Protein AF-A0A934DTR8-F1 (afdb_monomer)

Structure (mmCIF, N/CA/C/O backbone):
data_AF-A0A934DTR8-F1
#
_entry.id   AF-A0A934DTR8-F1
#
loop_
_atom_site.group_PDB
_atom_site.id
_atom_site.type_symbol
_atom_site.label_atom_id
_atom_site.label_alt_id
_atom_site.label_comp_id
_atom_site.label_asym_id
_atom_site.label_entity_id
_atom_site.label_seq_id
_atom_site.pdbx_PDB_ins_code
_atom_site.Cartn_x
_atom_site.Cartn_y
_atom_site.Cartn_z
_atom_site.occupancy
_atom_site.B_iso_or_equiv
_atom_site.auth_seq_id
_atom_site.auth_comp_id
_atom_site.auth_asym_id
_atom_site.auth_atom_id
_atom_site.pdbx_PDB_model_num
ATOM 1 N N . MET A 1 1 ? 16.533 -51.303 -97.309 1.00 42.94 1 MET A N 1
ATOM 2 C CA . MET A 1 1 ? 16.002 -49.965 -96.974 1.00 42.94 1 MET A CA 1
ATOM 3 C C . MET A 1 1 ? 17.198 -49.041 -96.826 1.00 42.94 1 MET A C 1
ATOM 5 O O . MET A 1 1 ? 17.853 -49.069 -95.794 1.00 42.94 1 MET A O 1
ATOM 9 N N . ASP A 1 2 ? 17.556 -48.334 -97.896 1.00 48.44 2 ASP A N 1
ATOM 10 C CA . ASP A 1 2 ? 18.785 -47.539 -97.956 1.00 48.44 2 ASP A CA 1
ATOM 11 C C . ASP A 1 2 ? 18.685 -46.274 -97.102 1.00 48.44 2 ASP A C 1
ATOM 13 O O . ASP A 1 2 ? 17.852 -45.394 -97.338 1.00 48.44 2 ASP A O 1
ATOM 17 N N . ALA A 1 3 ? 19.557 -46.177 -96.100 1.00 54.94 3 ALA A N 1
ATOM 18 C CA . ALA A 1 3 ? 19.712 -44.984 -95.287 1.00 54.94 3 ALA A CA 1
ATOM 19 C C . ALA A 1 3 ? 20.306 -43.859 -96.150 1.00 54.94 3 ALA A C 1
ATOM 21 O O . ALA A 1 3 ? 21.496 -43.867 -96.476 1.00 54.94 3 ALA A O 1
ATOM 22 N N . LYS A 1 4 ? 19.481 -42.874 -96.524 1.00 69.25 4 LYS A N 1
ATOM 23 C CA . LYS A 1 4 ? 19.937 -41.647 -97.194 1.00 69.25 4 LYS A CA 1
ATOM 24 C C . LYS A 1 4 ? 20.925 -40.913 -96.279 1.00 69.25 4 LYS A C 1
ATOM 26 O O . LYS A 1 4 ? 20.523 -40.244 -95.331 1.00 69.25 4 LYS A O 1
ATOM 31 N N . ARG A 1 5 ? 22.227 -41.047 -96.550 1.00 75.50 5 ARG A N 1
ATOM 32 C CA . ARG A 1 5 ? 23.286 -40.282 -95.876 1.00 75.50 5 ARG A CA 1
ATOM 33 C C . ARG A 1 5 ? 23.221 -38.822 -96.321 1.00 75.50 5 ARG A C 1
ATOM 35 O O . ARG A 1 5 ? 23.244 -38.531 -97.513 1.00 75.50 5 ARG A O 1
ATOM 42 N N . PHE A 1 6 ? 23.167 -37.908 -95.356 1.00 78.88 6 PHE A N 1
ATOM 43 C CA . PHE A 1 6 ? 23.286 -36.473 -95.610 1.00 78.88 6 PHE A CA 1
ATOM 44 C C . PHE A 1 6 ? 24.639 -36.154 -96.252 1.00 78.88 6 PHE A C 1
ATOM 46 O O . PHE A 1 6 ? 25.662 -36.708 -95.843 1.00 78.88 6 PHE A O 1
ATOM 53 N N . SER A 1 7 ? 24.647 -35.246 -97.230 1.00 83.62 7 SER A N 1
ATOM 54 C CA . SER A 1 7 ? 25.884 -34.751 -97.844 1.00 83.62 7 SER A CA 1
ATOM 55 C C . SER A 1 7 ? 26.761 -34.022 -96.817 1.00 83.62 7 SER A C 1
ATOM 57 O O . SER A 1 7 ? 26.257 -33.499 -95.821 1.00 83.62 7 SER A O 1
ATOM 59 N N . ALA A 1 8 ? 28.071 -33.935 -97.067 1.00 80.38 8 ALA A N 1
ATOM 60 C CA . ALA A 1 8 ? 29.019 -33.278 -96.159 1.00 80.38 8 ALA A CA 1
ATOM 61 C C . ALA A 1 8 ? 28.606 -31.833 -95.805 1.00 80.38 8 ALA A C 1
ATOM 63 O O . ALA A 1 8 ? 28.726 -31.409 -94.656 1.00 80.38 8 ALA A O 1
ATOM 64 N N . HIS A 1 9 ? 28.017 -31.101 -96.757 1.00 77.62 9 HIS A N 1
ATOM 65 C CA . HIS A 1 9 ? 27.483 -29.758 -96.518 1.00 77.62 9 HIS A CA 1
ATOM 66 C C . HIS A 1 9 ? 26.254 -29.745 -95.603 1.00 77.62 9 HIS A C 1
ATOM 68 O O . HIS A 1 9 ? 26.117 -28.856 -94.762 1.00 77.62 9 HIS A O 1
ATOM 74 N N . GLN A 1 10 ? 25.368 -30.734 -95.726 1.00 83.00 10 GLN A N 1
ATOM 75 C CA . GLN A 1 10 ? 24.207 -30.864 -94.844 1.00 83.00 10 GLN A CA 1
ATOM 76 C C . GLN A 1 10 ? 24.629 -31.269 -93.431 1.00 83.00 10 GLN A C 1
ATOM 78 O O . GLN A 1 10 ? 24.108 -30.717 -92.469 1.00 83.00 10 GLN A O 1
ATOM 83 N N . GLN A 1 11 ? 25.623 -32.148 -93.293 1.00 81.31 11 GLN A N 1
ATOM 84 C CA . GLN A 1 11 ? 26.170 -32.527 -91.988 1.00 81.31 11 GLN A CA 1
ATOM 85 C C . GLN A 1 11 ? 26.848 -31.344 -91.285 1.00 81.31 11 GLN A C 1
ATOM 87 O O . GLN A 1 11 ? 26.628 -31.132 -90.094 1.00 81.31 11 GLN A O 1
ATOM 92 N N . ALA A 1 12 ? 27.603 -30.518 -92.018 1.00 81.31 12 ALA A N 1
ATOM 93 C CA . ALA A 1 12 ? 28.201 -29.300 -91.470 1.00 81.31 12 ALA A CA 1
ATOM 94 C C . ALA A 1 12 ? 27.136 -28.282 -91.023 1.00 81.31 12 ALA A C 1
ATOM 96 O O . ALA A 1 12 ? 27.261 -27.674 -89.959 1.00 81.31 12 ALA A O 1
ATOM 97 N N . LYS A 1 13 ? 26.057 -28.129 -91.802 1.00 82.12 13 LYS A N 1
ATOM 98 C CA . LYS A 1 13 ? 24.940 -27.243 -91.452 1.00 82.12 13 LYS A CA 1
ATOM 99 C C . LYS A 1 13 ? 24.172 -27.744 -90.229 1.00 82.12 13 LYS A C 1
ATOM 101 O O . LYS A 1 13 ? 23.866 -26.943 -89.353 1.00 82.12 13 LYS A O 1
ATOM 106 N N . ILE A 1 14 ? 23.914 -29.049 -90.140 1.00 83.88 14 ILE A N 1
ATOM 107 C CA . ILE A 1 14 ? 23.266 -29.662 -88.975 1.00 83.88 14 ILE A CA 1
ATOM 108 C C . ILE A 1 14 ? 24.142 -29.476 -87.741 1.00 83.88 14 ILE A C 1
ATOM 110 O O . ILE A 1 14 ? 23.639 -28.976 -86.751 1.00 83.88 14 ILE A O 1
ATOM 114 N N . ARG A 1 15 ? 25.451 -29.754 -87.813 1.00 79.62 15 ARG A N 1
ATOM 115 C CA . ARG A 1 15 ? 26.368 -29.564 -86.675 1.00 79.62 15 ARG A CA 1
ATOM 116 C C . ARG A 1 15 ? 26.394 -28.116 -86.180 1.00 79.62 15 ARG A C 1
ATOM 118 O O . ARG A 1 15 ? 26.459 -27.879 -84.979 1.00 79.62 15 ARG A O 1
ATOM 125 N N . ARG A 1 16 ? 26.307 -27.147 -87.097 1.00 78.00 16 ARG A N 1
ATOM 126 C CA . ARG A 1 16 ? 26.223 -25.725 -86.745 1.00 78.00 16 ARG A CA 1
ATOM 127 C C . ARG A 1 16 ? 24.893 -25.367 -86.074 1.00 78.00 16 ARG A C 1
ATOM 129 O O . ARG A 1 16 ? 24.901 -24.590 -85.133 1.00 78.00 16 ARG A O 1
ATOM 136 N N . LEU A 1 17 ? 23.777 -25.923 -86.544 1.00 77.06 17 LEU A N 1
ATOM 137 C CA . LEU A 1 17 ? 22.434 -25.633 -86.019 1.00 77.06 17 LEU A CA 1
ATOM 138 C C . LEU A 1 17 ? 22.048 -26.474 -84.794 1.00 77.06 17 LEU A C 1
ATOM 140 O O . LEU A 1 17 ? 21.137 -26.103 -84.069 1.00 77.06 17 LEU A O 1
ATOM 144 N N . SER A 1 18 ? 22.720 -27.602 -84.565 1.00 79.19 18 SER A N 1
ATOM 145 C CA . SER A 1 18 ? 22.480 -28.498 -83.433 1.00 79.19 18 SER A CA 1
ATOM 146 C C . SER A 1 18 ? 23.332 -28.159 -82.216 1.00 79.19 18 SER A C 1
ATOM 148 O O . SER A 1 18 ? 23.263 -28.875 -81.222 1.00 79.19 18 SER A O 1
ATOM 150 N N . THR A 1 19 ? 24.195 -27.143 -82.303 1.00 79.19 19 THR A N 1
ATOM 151 C CA . THR A 1 19 ? 24.928 -26.672 -81.127 1.00 79.19 19 THR A CA 1
ATOM 152 C C . THR A 1 19 ? 23.922 -25.921 -80.258 1.00 79.19 19 THR A C 1
ATOM 154 O O . THR A 1 19 ? 23.344 -24.957 -80.762 1.00 79.19 19 THR A O 1
ATOM 157 N N . PRO A 1 20 ? 23.664 -26.352 -79.009 1.00 69.69 20 PRO A N 1
ATOM 158 C CA . PRO A 1 20 ? 22.755 -25.642 -78.122 1.00 69.69 20 PRO A CA 1
ATOM 159 C C . PRO A 1 20 ? 23.219 -24.194 -77.995 1.00 69.69 20 PRO A C 1
ATOM 161 O O . PRO A 1 20 ? 24.380 -23.938 -77.664 1.00 69.69 20 PRO A O 1
ATOM 164 N N . GLN A 1 21 ? 22.334 -23.259 -78.331 1.00 66.56 21 GLN A N 1
ATOM 165 C CA . GLN A 1 21 ? 22.580 -21.843 -78.109 1.00 66.56 21 GLN A CA 1
ATOM 166 C C . GLN A 1 21 ? 22.799 -21.662 -76.595 1.00 66.56 21 GLN A C 1
ATOM 168 O O . GLN A 1 21 ? 21.976 -22.163 -75.825 1.00 66.56 21 GLN A O 1
ATOM 173 N N . PRO A 1 22 ? 23.889 -21.018 -76.140 1.00 6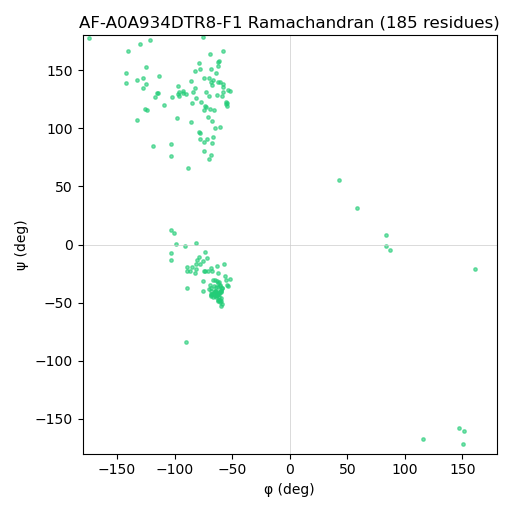3.28 22 PRO A N 1
ATOM 174 C CA . PRO A 1 22 ? 23.993 -20.648 -74.735 1.00 63.28 22 PRO A CA 1
ATOM 175 C C . PRO A 1 22 ? 22.796 -19.749 -74.387 1.00 63.28 22 PRO A C 1
ATOM 177 O O . PRO A 1 22 ? 22.435 -18.914 -75.227 1.00 63.28 22 PRO A O 1
ATOM 180 N N . PRO A 1 23 ? 22.163 -19.940 -73.214 1.00 58.88 23 PRO A N 1
ATOM 181 C CA . PRO A 1 23 ? 21.015 -19.136 -72.817 1.00 58.88 23 PRO A CA 1
ATOM 182 C C . PRO A 1 23 ? 21.393 -17.659 -72.899 1.00 58.88 23 PRO A C 1
ATOM 184 O O . PRO A 1 23 ? 22.490 -17.256 -72.501 1.00 58.88 23 PRO A O 1
ATOM 187 N N . THR A 1 24 ? 20.516 -16.866 -73.504 1.00 61.97 24 THR A N 1
ATOM 188 C CA . THR A 1 24 ? 20.695 -15.416 -73.527 1.00 61.97 24 THR A CA 1
ATOM 189 C C . THR A 1 24 ? 20.247 -14.851 -72.182 1.00 61.97 24 THR A C 1
ATOM 191 O O . THR A 1 24 ? 19.462 -15.479 -71.480 1.00 61.97 24 THR A O 1
ATOM 194 N N . SER A 1 25 ? 20.737 -13.676 -71.787 1.00 56.91 25 SER A N 1
ATOM 195 C CA . SER A 1 25 ? 20.412 -13.061 -70.487 1.00 56.91 25 SER A CA 1
ATOM 196 C C . SER A 1 25 ? 18.910 -12.836 -70.241 1.00 56.91 25 SER A C 1
ATOM 198 O O . SER A 1 25 ? 18.513 -12.627 -69.099 1.00 56.91 25 SER A O 1
ATOM 200 N N . ASP A 1 26 ? 18.086 -12.881 -71.292 1.00 56.66 26 ASP A N 1
ATOM 201 C CA . ASP A 1 26 ? 16.621 -12.819 -71.202 1.00 56.66 26 ASP A CA 1
ATOM 202 C C . ASP A 1 26 ? 15.976 -14.178 -70.856 1.00 56.66 26 ASP A C 1
ATOM 204 O O . ASP A 1 26 ? 14.867 -14.200 -70.327 1.00 56.66 26 ASP A O 1
ATOM 208 N N . ASP A 1 27 ? 16.664 -15.305 -71.083 1.00 56.47 27 ASP A N 1
ATOM 209 C CA . ASP A 1 27 ? 16.170 -16.654 -70.763 1.00 56.47 27 ASP A CA 1
ATOM 210 C C . ASP A 1 27 ? 16.400 -17.026 -69.278 1.00 56.47 27 ASP A C 1
ATOM 212 O O . ASP A 1 27 ? 15.649 -17.821 -68.718 1.00 56.47 27 ASP A O 1
ATOM 216 N N . GLU A 1 28 ? 17.388 -16.419 -68.602 1.00 55.34 28 GLU A N 1
ATOM 217 C CA . GLU A 1 28 ? 17.666 -16.606 -67.158 1.00 55.34 28 GLU A CA 1
ATOM 218 C C . GLU A 1 28 ? 16.760 -15.763 -66.240 1.00 55.34 28 GLU A C 1
ATOM 220 O O . GLU A 1 28 ? 16.634 -16.049 -65.049 1.00 55.34 28 GLU A O 1
ATOM 225 N N . ALA A 1 29 ? 16.095 -14.733 -66.771 1.00 56.94 29 ALA A N 1
ATOM 226 C CA . ALA A 1 29 ? 15.208 -13.861 -65.997 1.00 56.94 29 ALA A CA 1
ATOM 227 C C . ALA A 1 29 ? 13.816 -14.476 -65.727 1.00 56.94 29 ALA A C 1
ATOM 229 O O . ALA A 1 29 ? 13.047 -13.933 -64.931 1.00 56.94 29 ALA A O 1
ATOM 230 N N . GLY A 1 30 ? 13.481 -15.596 -66.382 1.00 62.62 30 GLY A N 1
ATOM 231 C CA . GLY A 1 30 ? 12.203 -16.302 -66.227 1.00 62.62 30 GLY A CA 1
ATOM 232 C C . GLY A 1 30 ? 12.183 -17.363 -65.122 1.00 62.62 30 GLY A C 1
ATOM 233 O O . GLY A 1 30 ? 11.109 -17.723 -64.639 1.00 62.62 30 GLY A O 1
ATOM 234 N N . GLU A 1 31 ? 13.349 -17.837 -64.680 1.00 66.81 31 GLU A N 1
ATOM 235 C CA . GLU A 1 31 ? 13.487 -18.825 -63.607 1.00 66.81 31 GLU A CA 1
ATOM 236 C C . GLU A 1 31 ? 13.931 -18.122 -62.317 1.00 66.81 31 GLU A C 1
ATOM 238 O O . GLU A 1 31 ? 15.090 -18.168 -61.905 1.00 66.81 31 GLU A O 1
ATOM 243 N N . ILE A 1 32 ? 12.994 -17.430 -61.658 1.00 71.12 32 ILE A N 1
ATOM 244 C CA . ILE A 1 32 ? 13.232 -16.916 -60.304 1.00 71.12 32 ILE A CA 1
ATOM 245 C C . ILE A 1 32 ? 13.646 -18.088 -59.405 1.00 71.12 32 ILE A C 1
ATOM 247 O O . ILE A 1 32 ? 12.892 -19.043 -59.204 1.00 71.12 32 ILE A O 1
ATOM 251 N N . ASN A 1 33 ? 14.840 -17.992 -58.818 1.00 71.00 33 ASN A N 1
ATOM 252 C CA . ASN A 1 33 ? 15.303 -18.927 -57.802 1.00 71.00 33 ASN A CA 1
ATOM 253 C C . ASN A 1 33 ? 14.406 -18.800 -56.560 1.00 71.00 33 ASN A C 1
ATOM 255 O O . ASN A 1 33 ? 14.553 -17.888 -55.748 1.00 71.00 33 ASN A O 1
ATOM 259 N N . ILE A 1 34 ? 13.464 -19.733 -56.416 1.00 77.19 34 ILE A N 1
ATOM 260 C CA . ILE A 1 34 ? 12.531 -19.792 -55.280 1.00 77.19 34 ILE A CA 1
ATOM 261 C C . ILE A 1 34 ? 13.243 -20.206 -53.988 1.00 77.19 34 ILE A C 1
ATOM 263 O O . ILE A 1 34 ? 12.775 -19.866 -52.907 1.00 77.19 34 ILE A O 1
ATOM 267 N N . VAL A 1 35 ? 14.388 -20.891 -54.071 1.00 84.38 35 VAL A N 1
ATOM 268 C CA . VAL A 1 35 ? 15.117 -21.390 -52.892 1.00 84.38 35 VAL A CA 1
ATOM 269 C C . VAL A 1 35 ? 15.527 -20.251 -51.932 1.00 84.38 35 VAL A C 1
ATOM 271 O O . VAL A 1 35 ? 15.148 -20.326 -50.764 1.00 84.38 35 VAL A O 1
ATOM 274 N N . PRO A 1 36 ? 16.180 -19.157 -52.381 1.00 84.81 36 PRO A N 1
ATOM 275 C CA . PRO A 1 36 ? 16.429 -17.982 -51.537 1.00 84.81 36 PRO A CA 1
ATOM 276 C C . PRO A 1 36 ? 15.164 -17.316 -50.980 1.00 84.81 36 PRO A C 1
ATOM 278 O O . PRO A 1 36 ? 15.154 -16.849 -49.843 1.00 84.81 36 PRO A O 1
ATOM 281 N N . PHE A 1 37 ? 14.089 -17.257 -51.770 1.00 84.19 37 PHE A N 1
ATOM 282 C CA . PHE A 1 37 ? 12.838 -16.628 -51.340 1.00 84.19 37 PHE A CA 1
ATOM 283 C C . PHE A 1 37 ? 12.155 -17.439 -50.235 1.00 84.19 37 PHE A C 1
ATOM 285 O O . PHE A 1 37 ? 11.687 -16.887 -49.240 1.00 84.19 37 PHE A O 1
ATOM 292 N N . LEU A 1 38 ? 12.141 -18.761 -50.386 1.00 85.69 38 LEU A N 1
ATOM 293 C CA . LEU A 1 38 ? 11.575 -19.682 -49.413 1.00 85.69 38 LEU A CA 1
ATOM 294 C C . LEU A 1 38 ? 12.371 -19.645 -48.101 1.00 85.69 38 LEU A C 1
ATOM 296 O O . LEU A 1 38 ? 11.760 -19.608 -47.036 1.00 85.69 38 LEU A O 1
ATOM 300 N N . ASP A 1 39 ? 13.703 -19.556 -48.168 1.00 87.69 39 ASP A N 1
ATOM 301 C CA . ASP A 1 39 ? 14.558 -19.407 -46.983 1.00 87.69 39 ASP A CA 1
ATOM 302 C C . ASP A 1 39 ? 14.309 -18.073 -46.249 1.00 87.69 39 ASP A C 1
ATOM 304 O O . ASP A 1 39 ? 14.171 -18.046 -45.025 1.00 87.69 39 ASP A O 1
ATOM 308 N N . MET A 1 40 ? 14.112 -16.962 -46.971 1.00 89.31 40 MET A N 1
ATOM 309 C CA . MET A 1 40 ? 13.691 -15.701 -46.341 1.00 89.31 40 MET A CA 1
ATOM 310 C C . MET A 1 40 ? 12.334 -15.824 -45.632 1.00 89.31 40 MET A C 1
ATOM 312 O O . MET A 1 40 ? 12.198 -15.400 -44.484 1.00 89.31 40 MET A O 1
ATOM 316 N N . VAL A 1 41 ? 11.328 -16.408 -46.289 1.00 91.19 41 VAL A N 1
ATOM 317 C CA . VAL A 1 41 ? 9.965 -16.494 -45.737 1.00 91.19 41 VAL A CA 1
ATOM 318 C C . VAL A 1 41 ? 9.901 -17.424 -44.525 1.00 91.19 41 VAL A C 1
ATOM 320 O O . VAL A 1 41 ? 9.298 -17.061 -43.515 1.00 91.19 41 VAL A O 1
ATOM 323 N N . VAL A 1 42 ? 10.535 -18.597 -44.585 1.00 89.25 42 VAL A N 1
ATOM 324 C CA . VAL A 1 42 ? 10.523 -19.574 -43.483 1.00 89.25 42 VAL A CA 1
ATOM 325 C C . VAL A 1 42 ? 11.246 -19.028 -42.249 1.00 89.25 42 VAL A C 1
ATOM 327 O O . VAL A 1 42 ? 10.724 -19.153 -41.139 1.00 89.25 42 VAL A O 1
ATOM 330 N N . ASN A 1 43 ? 12.388 -18.354 -42.429 1.00 86.38 43 ASN A N 1
ATOM 331 C CA . ASN A 1 43 ? 13.112 -17.736 -41.318 1.00 86.38 43 ASN A CA 1
ATOM 332 C C . ASN A 1 43 ? 12.290 -16.622 -40.655 1.00 86.38 43 ASN A C 1
ATOM 334 O O . ASN A 1 43 ? 12.162 -16.599 -39.430 1.00 86.38 43 ASN A O 1
ATOM 338 N N . ILE A 1 44 ? 11.662 -15.741 -41.442 1.00 90.00 44 ILE A N 1
ATOM 339 C CA . ILE A 1 44 ? 10.786 -14.687 -40.905 1.00 90.00 44 ILE A CA 1
ATOM 340 C C . ILE A 1 44 ? 9.582 -15.298 -40.176 1.00 90.00 44 ILE A C 1
ATOM 342 O O . ILE A 1 44 ? 9.244 -14.857 -39.077 1.00 90.00 44 ILE A O 1
ATOM 346 N N . MET A 1 45 ? 8.959 -16.338 -40.737 1.00 88.81 45 MET A N 1
ATOM 347 C CA . MET A 1 45 ? 7.821 -17.011 -40.109 1.00 88.81 45 MET A CA 1
ATOM 348 C C . MET A 1 45 ? 8.193 -17.598 -38.740 1.00 88.81 45 MET A C 1
ATOM 350 O O . MET A 1 45 ? 7.412 -17.476 -37.797 1.00 88.81 45 MET A O 1
ATOM 354 N N . MET A 1 46 ? 9.395 -18.166 -38.596 1.00 85.19 46 MET A N 1
ATOM 355 C CA . MET A 1 46 ? 9.873 -18.702 -37.318 1.00 85.19 46 MET A CA 1
ATOM 356 C C . MET A 1 46 ? 10.023 -17.609 -36.248 1.00 85.19 46 MET A C 1
ATOM 358 O O . MET A 1 46 ? 9.580 -17.795 -35.113 1.00 85.19 46 MET A O 1
ATOM 362 N N . PHE A 1 47 ? 10.577 -16.444 -36.605 1.00 83.44 47 PHE A N 1
ATOM 363 C CA . PHE A 1 47 ? 10.671 -15.305 -35.684 1.00 83.44 47 PHE A CA 1
ATOM 364 C C . PHE A 1 47 ? 9.291 -14.782 -35.271 1.00 83.44 47 PHE A C 1
ATOM 366 O O . PHE A 1 47 ? 9.065 -14.514 -34.091 1.00 83.44 47 PHE A O 1
ATOM 373 N N . VAL A 1 48 ? 8.343 -14.693 -36.209 1.00 87.06 48 VAL A N 1
ATOM 374 C CA . VAL A 1 48 ? 6.970 -14.263 -35.906 1.00 87.06 48 VAL A CA 1
ATOM 375 C C . VAL A 1 48 ? 6.304 -15.235 -34.930 1.00 87.06 48 VAL A C 1
ATOM 377 O O . VAL A 1 48 ? 5.789 -14.802 -33.900 1.00 87.06 48 VAL A O 1
ATOM 380 N N . LEU A 1 49 ? 6.377 -16.545 -35.186 1.00 82.44 49 LEU A N 1
ATOM 381 C CA . LEU A 1 49 ? 5.788 -17.566 -34.312 1.00 82.44 49 LEU A CA 1
ATOM 382 C C . LEU A 1 49 ? 6.377 -17.542 -32.892 1.00 82.44 49 LEU A C 1
ATOM 384 O O . LEU A 1 49 ? 5.635 -17.714 -31.926 1.00 82.44 49 LEU A O 1
ATOM 388 N N . ALA A 1 50 ? 7.674 -17.255 -32.747 1.00 82.06 50 ALA A N 1
ATOM 389 C CA . ALA A 1 50 ? 8.307 -17.093 -31.439 1.00 82.06 50 ALA A CA 1
ATOM 390 C C . ALA A 1 50 ? 7.776 -15.870 -30.662 1.00 82.06 50 ALA A C 1
ATOM 392 O O . ALA A 1 50 ? 7.623 -15.935 -29.444 1.00 82.06 50 ALA A O 1
ATOM 393 N N . THR A 1 51 ? 7.457 -14.765 -31.348 1.00 78.50 51 THR A N 1
ATOM 394 C CA . THR A 1 51 ? 6.949 -13.540 -30.694 1.00 78.50 51 THR A CA 1
ATOM 395 C C . THR A 1 51 ? 5.488 -13.636 -30.244 1.00 78.50 51 THR A C 1
ATOM 397 O O . THR A 1 51 ? 5.132 -13.064 -29.214 1.00 78.50 51 THR A O 1
ATOM 400 N N . VAL A 1 52 ? 4.643 -14.398 -30.951 1.00 72.19 52 VAL A N 1
ATOM 401 C CA . VAL A 1 52 ? 3.215 -14.550 -30.601 1.00 72.19 52 VAL A CA 1
ATOM 402 C C . VAL A 1 52 ? 3.029 -15.246 -29.245 1.00 72.19 52 VAL A C 1
ATOM 404 O O . VAL A 1 52 ? 2.100 -14.921 -28.508 1.00 72.19 52 VAL A O 1
ATOM 407 N N . ALA A 1 53 ? 3.943 -16.141 -28.861 1.00 65.12 53 ALA A N 1
ATOM 408 C CA . ALA A 1 53 ? 3.843 -16.911 -27.621 1.00 65.12 53 ALA A CA 1
ATOM 409 C C . ALA A 1 53 ? 4.083 -16.099 -26.327 1.00 65.12 53 ALA A C 1
ATOM 411 O O . ALA A 1 53 ? 3.817 -16.608 -25.241 1.00 65.12 53 ALA A O 1
ATOM 412 N N . VAL A 1 54 ? 4.5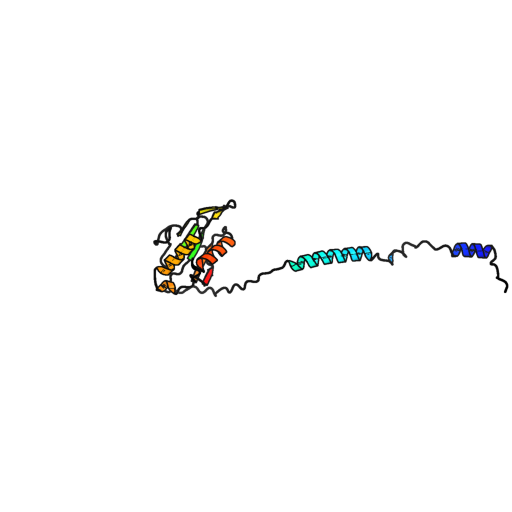77 -14.855 -26.406 1.00 65.81 54 VAL A N 1
ATOM 413 C CA . VAL A 1 54 ? 5.045 -14.101 -25.219 1.00 65.81 54 VAL A CA 1
ATOM 414 C C . VAL A 1 54 ? 4.009 -13.104 -24.673 1.00 65.81 54 VAL A C 1
ATOM 416 O O . VAL A 1 54 ? 4.237 -12.464 -23.651 1.00 65.81 54 VAL A O 1
ATOM 419 N N . THR A 1 55 ? 2.818 -12.992 -25.265 1.00 59.75 55 THR A N 1
ATOM 420 C CA . THR A 1 55 ? 1.784 -12.069 -24.754 1.00 59.75 55 THR A CA 1
ATOM 421 C C . THR A 1 55 ? 0.882 -12.714 -23.699 1.00 59.75 55 THR A C 1
ATOM 423 O O . THR A 1 55 ? -0.327 -12.843 -23.868 1.00 59.75 55 THR A O 1
ATOM 426 N N . PHE A 1 56 ? 1.460 -13.063 -22.547 1.00 58.09 56 PHE A N 1
ATOM 427 C CA . PHE A 1 56 ? 0.678 -13.253 -21.323 1.00 58.09 56 PHE A CA 1
ATOM 428 C C . PHE A 1 56 ? 0.256 -11.883 -20.783 1.00 58.09 56 PHE A C 1
ATOM 430 O O . PHE A 1 56 ? 0.879 -11.326 -19.882 1.00 58.09 56 PHE A O 1
ATOM 437 N N . VAL A 1 57 ? -0.806 -11.315 -21.355 1.00 59.56 57 VAL A N 1
ATOM 438 C CA . VAL A 1 57 ? -1.499 -10.179 -20.745 1.00 59.56 57 VAL A CA 1
ATOM 439 C C . VAL A 1 57 ? -2.393 -10.743 -19.645 1.00 59.56 57 VAL A C 1
ATOM 441 O O . VAL A 1 57 ? -3.495 -11.220 -19.902 1.00 59.56 57 VAL A O 1
ATOM 444 N N . SER A 1 58 ? -1.909 -10.719 -18.406 1.00 51.75 58 SER A N 1
ATOM 445 C CA . SER A 1 58 ? -2.740 -10.910 -17.220 1.00 51.75 58 SER A CA 1
ATOM 446 C C . SER A 1 58 ? -3.681 -9.711 -17.082 1.00 51.75 58 SER A C 1
ATOM 448 O O . SER A 1 58 ? -3.371 -8.709 -16.440 1.00 51.75 58 SER A O 1
ATOM 450 N N . THR A 1 59 ? -4.844 -9.777 -17.732 1.00 54.25 59 THR A N 1
ATOM 451 C CA . THR A 1 59 ? -5.898 -8.777 -17.553 1.00 54.25 59 THR A CA 1
ATOM 452 C C . THR A 1 59 ? -6.570 -9.005 -16.202 1.00 54.25 59 THR A C 1
ATOM 454 O O . THR A 1 59 ? -7.545 -9.747 -16.095 1.00 54.25 59 THR A O 1
ATOM 457 N N . SER A 1 60 ? -6.039 -8.389 -15.149 1.00 52.81 60 SER A N 1
ATOM 458 C CA . SER A 1 60 ? -6.751 -8.291 -13.876 1.00 52.81 60 SER A CA 1
ATOM 459 C C . SER A 1 60 ? -7.852 -7.247 -14.018 1.00 52.81 60 SER A C 1
ATOM 461 O O . SER A 1 60 ? -7.575 -6.063 -14.217 1.00 52.81 60 SER A O 1
ATOM 463 N N . GLU A 1 61 ? -9.108 -7.673 -13.914 1.00 44.72 61 GLU A N 1
ATOM 464 C CA . GLU A 1 61 ? -10.245 -6.761 -13.820 1.00 44.72 61 GLU A CA 1
ATOM 465 C C . GLU A 1 61 ? -10.176 -6.001 -12.486 1.00 44.72 61 GLU A C 1
ATOM 467 O O . GLU A 1 61 ? -10.659 -6.453 -11.448 1.00 44.72 61 GLU A O 1
ATOM 472 N N . VAL A 1 62 ? -9.543 -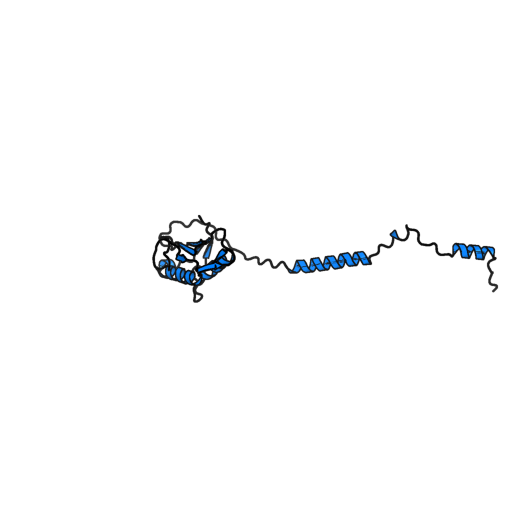4.826 -12.494 1.00 49.59 62 VAL A N 1
ATOM 473 C CA . VAL A 1 62 ? -9.566 -3.912 -11.349 1.00 49.59 62 VAL A CA 1
ATOM 474 C C . VAL A 1 62 ? -10.914 -3.204 -11.354 1.00 49.59 62 VAL A C 1
ATOM 476 O O . VAL A 1 62 ? -11.123 -2.212 -12.054 1.00 49.59 62 VAL A O 1
ATOM 479 N N . LYS A 1 63 ? -11.859 -3.724 -10.571 1.00 48.78 63 LYS A N 1
ATOM 480 C CA . LYS A 1 63 ? -13.141 -3.060 -10.335 1.00 48.78 63 LYS A CA 1
ATOM 481 C C . LYS A 1 63 ? -12.899 -1.848 -9.438 1.00 48.78 63 LYS A C 1
ATOM 483 O O . LYS A 1 63 ? -12.897 -1.961 -8.218 1.00 48.78 63 LYS A O 1
ATOM 488 N N . LEU A 1 64 ? -12.649 -0.693 -10.051 1.00 44.59 64 LEU A N 1
ATOM 489 C CA . LEU A 1 64 ? -12.509 0.571 -9.334 1.00 44.59 64 LEU A CA 1
ATOM 490 C C . LEU A 1 64 ? -13.868 0.924 -8.705 1.00 44.59 64 LEU A C 1
ATOM 492 O O . LEU A 1 64 ? -14.834 1.143 -9.445 1.00 44.59 64 LEU A O 1
ATOM 496 N N . PRO A 1 65 ? -13.992 0.975 -7.367 1.00 51.50 65 PRO A N 1
ATOM 497 C CA . PRO A 1 65 ? -15.209 1.469 -6.747 1.00 51.50 65 PRO A CA 1
ATOM 498 C C . PRO A 1 65 ? -15.407 2.933 -7.145 1.00 51.50 65 PRO A C 1
ATOM 500 O O . PRO A 1 65 ? -14.456 3.716 -7.214 1.00 51.50 65 PRO A O 1
ATOM 503 N N . SER A 1 66 ? -16.653 3.314 -7.429 1.00 53.38 66 SER A N 1
ATOM 504 C CA . SER A 1 66 ? -16.992 4.701 -7.740 1.00 53.38 66 SER A CA 1
ATOM 505 C C . SER A 1 66 ? -16.506 5.601 -6.606 1.00 53.38 66 SER A C 1
ATOM 507 O O . SER A 1 66 ? -16.906 5.410 -5.455 1.00 53.38 66 SER A O 1
ATOM 509 N N . PHE A 1 67 ? -15.651 6.572 -6.928 1.00 46.72 67 PHE A N 1
ATOM 510 C CA . PHE A 1 67 ? -15.042 7.495 -5.975 1.00 46.72 67 PHE A CA 1
ATOM 511 C C . PHE A 1 67 ? -16.101 8.447 -5.398 1.00 46.72 67 PHE A C 1
ATOM 513 O O . PHE A 1 67 ? -16.231 9.603 -5.799 1.00 46.72 67 PHE A O 1
ATOM 520 N N . ARG A 1 68 ? -16.913 7.957 -4.460 1.00 51.12 68 ARG A N 1
ATOM 521 C CA . ARG A 1 68 ? -17.837 8.782 -3.687 1.00 51.12 68 ARG A CA 1
ATOM 522 C C . ARG A 1 68 ? -17.047 9.349 -2.515 1.00 51.12 68 ARG A C 1
ATOM 524 O O . ARG A 1 68 ? -16.479 8.597 -1.728 1.00 51.12 68 ARG A O 1
ATOM 531 N N . ARG A 1 69 ? -16.981 10.681 -2.389 1.00 50.81 69 ARG A N 1
ATOM 532 C CA . ARG A 1 69 ? -16.550 11.306 -1.128 1.00 50.81 69 ARG A CA 1
ATOM 533 C C . ARG A 1 69 ? -17.455 10.736 -0.028 1.00 50.81 69 ARG A C 1
ATOM 535 O O . ARG A 1 69 ? -18.667 10.930 -0.143 1.00 50.81 69 ARG A O 1
ATOM 542 N N . PRO A 1 70 ? -16.920 10.035 0.987 1.00 49.59 70 PRO A N 1
ATOM 543 C CA . PRO A 1 70 ? -17.729 9.635 2.120 1.00 49.59 70 PRO A CA 1
ATOM 544 C C . PRO A 1 70 ? -18.296 10.907 2.731 1.00 49.59 70 PRO A C 1
ATOM 546 O O . PRO A 1 70 ? -17.577 11.903 2.877 1.00 49.59 70 PRO A O 1
ATOM 549 N N . GLY A 1 71 ? -19.584 10.877 3.055 1.00 47.81 71 GLY A N 1
ATOM 550 C CA . GLY A 1 71 ? -20.146 11.872 3.948 1.00 47.81 71 GLY A CA 1
ATOM 551 C C . GLY A 1 71 ? -19.411 11.840 5.295 1.00 47.81 71 GLY A C 1
ATOM 552 O O . GLY A 1 71 ? -18.632 10.918 5.584 1.00 47.81 71 GLY A O 1
ATOM 553 N N . PRO A 1 72 ? -19.603 12.861 6.134 1.00 42.50 72 PRO A N 1
ATOM 554 C CA . PRO A 1 72 ? -19.105 12.846 7.496 1.00 42.50 72 PRO A CA 1
ATOM 555 C C . PRO A 1 72 ? -19.909 11.835 8.330 1.00 42.50 72 PRO A C 1
ATOM 557 O O . PRO A 1 72 ? -20.718 12.224 9.157 1.00 42.50 72 PRO A O 1
ATOM 560 N N . ASP A 1 73 ? -19.692 10.537 8.121 1.00 50.84 73 ASP A N 1
ATOM 561 C CA . ASP A 1 73 ? -20.103 9.524 9.088 1.00 50.84 73 ASP A CA 1
ATOM 562 C C . ASP A 1 73 ? -19.188 9.653 10.310 1.00 50.84 73 ASP A C 1
ATOM 564 O O . ASP A 1 73 ? -17.966 9.465 10.228 1.00 50.84 73 ASP A O 1
ATOM 568 N N . GLN A 1 74 ? -19.785 10.127 11.406 1.00 47.97 74 GLN A N 1
ATOM 569 C CA . GLN A 1 74 ? -19.201 10.197 12.741 1.00 47.97 74 GLN A CA 1
ATOM 570 C C . GLN A 1 74 ? -19.265 8.790 13.340 1.00 47.97 74 GLN A C 1
ATOM 572 O O . GLN A 1 74 ? -20.265 8.414 13.942 1.00 47.97 74 GLN A O 1
ATOM 577 N N . GLY A 1 75 ? -18.218 7.995 13.130 1.00 57.53 75 GLY A N 1
ATOM 578 C CA . GLY A 1 75 ? -18.148 6.629 13.658 1.00 57.53 75 GLY A CA 1
ATOM 579 C C . GLY A 1 75 ? -17.135 5.733 12.954 1.00 57.53 75 GLY A C 1
ATOM 580 O O . GLY A 1 75 ? -16.675 4.769 13.559 1.00 57.53 75 GLY A O 1
ATOM 581 N N . ASP A 1 76 ? -16.746 6.087 11.730 1.00 72.94 76 ASP A N 1
ATOM 582 C CA . ASP A 1 76 ? -15.826 5.290 10.918 1.00 72.94 76 ASP A CA 1
ATOM 583 C C . ASP A 1 76 ? -14.357 5.614 11.234 1.00 72.94 76 ASP A C 1
ATOM 585 O O . ASP A 1 76 ? -13.970 6.777 11.400 1.00 72.94 76 ASP A O 1
ATOM 589 N N . LEU A 1 77 ? -13.521 4.578 11.258 1.00 78.44 77 LEU A N 1
ATOM 590 C CA . LEU A 1 77 ? -12.070 4.637 11.405 1.00 78.44 77 LEU A CA 1
ATOM 591 C C . LEU A 1 77 ? -11.427 5.424 10.254 1.00 78.44 77 LEU A C 1
ATOM 593 O O . LEU A 1 77 ? -10.438 6.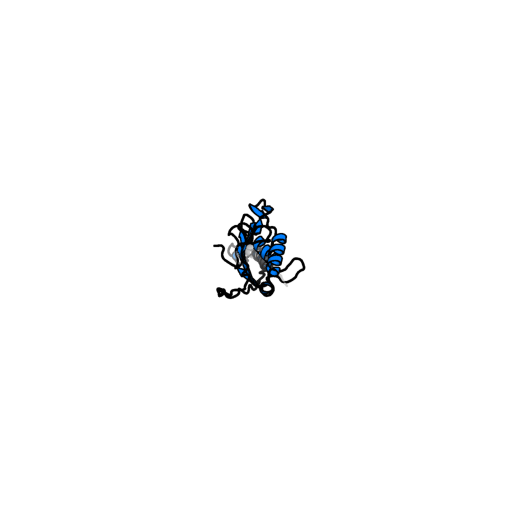127 10.485 1.00 78.44 77 LEU A O 1
ATOM 597 N N . LYS A 1 78 ? -11.981 5.335 9.031 1.00 85.50 78 LYS A N 1
ATOM 598 C CA . LYS A 1 78 ? -11.484 5.990 7.802 1.00 85.50 78 LYS A CA 1
ATOM 599 C C . LYS A 1 78 ? -9.967 5.884 7.682 1.00 85.50 78 LYS A C 1
ATOM 601 O O . LYS A 1 78 ? -9.252 6.886 7.569 1.00 85.50 78 LYS A O 1
ATOM 606 N N . LEU A 1 79 ? -9.480 4.648 7.735 1.00 89.50 79 LEU A N 1
ATOM 607 C CA . LEU A 1 79 ? -8.057 4.348 7.742 1.00 89.50 79 LEU A CA 1
ATOM 608 C C . LEU A 1 79 ? -7.399 4.816 6.437 1.00 89.50 79 LEU A C 1
ATOM 610 O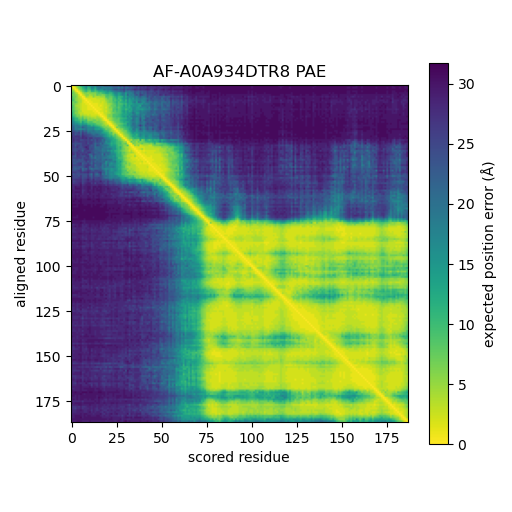 O . LEU A 1 79 ? -7.848 4.492 5.339 1.00 89.50 79 LEU A O 1
ATOM 614 N N . THR A 1 80 ? -6.318 5.579 6.561 1.00 91.06 80 THR A N 1
ATOM 615 C CA . THR A 1 80 ? -5.457 6.005 5.459 1.00 91.06 80 THR A CA 1
ATOM 616 C C . THR A 1 80 ? -4.018 5.617 5.770 1.00 91.06 80 THR A C 1
ATOM 618 O O . THR A 1 80 ? -3.429 6.114 6.726 1.00 91.06 80 THR A O 1
ATOM 621 N N . VAL A 1 81 ? -3.450 4.748 4.945 1.00 93.38 81 VAL A N 1
ATOM 622 C CA . VAL A 1 81 ? -2.056 4.311 4.990 1.00 93.38 81 VAL A CA 1
ATOM 623 C C . VAL A 1 81 ? -1.291 5.049 3.896 1.00 93.38 81 VAL A C 1
ATOM 625 O O . VAL A 1 81 ? -1.701 5.052 2.736 1.00 93.38 81 VAL A O 1
ATOM 628 N N . MET A 1 82 ? -0.196 5.709 4.260 1.00 92.62 82 MET A N 1
ATOM 629 C CA . MET A 1 82 ? 0.639 6.475 3.343 1.00 92.62 82 MET A CA 1
ATOM 630 C C . MET A 1 82 ? 2.083 5.981 3.395 1.00 92.62 82 MET A C 1
ATOM 632 O O . MET A 1 82 ? 2.751 6.112 4.420 1.00 92.62 82 MET A O 1
ATOM 636 N N . LEU A 1 83 ? 2.568 5.438 2.280 1.00 93.62 83 LEU A N 1
ATOM 637 C CA . LEU A 1 83 ? 3.957 5.021 2.124 1.00 93.62 83 LEU A CA 1
ATOM 638 C C . LEU A 1 83 ? 4.822 6.234 1.777 1.00 93.62 83 LEU A C 1
ATOM 640 O O . LEU A 1 83 ? 4.544 6.957 0.819 1.00 93.62 83 LEU A O 1
ATOM 644 N N . THR A 1 84 ? 5.876 6.449 2.556 1.00 92.31 84 THR A N 1
ATOM 645 C CA . THR A 1 84 ? 6.825 7.558 2.404 1.00 92.31 84 THR A CA 1
ATOM 646 C C . THR A 1 84 ? 8.261 7.042 2.422 1.00 92.31 84 THR A C 1
ATOM 648 O O . THR A 1 84 ? 8.509 5.876 2.723 1.00 92.31 84 THR A O 1
ATOM 651 N N . ASN A 1 85 ? 9.224 7.915 2.139 1.00 90.88 85 ASN A N 1
ATOM 652 C CA . ASN A 1 85 ? 10.649 7.563 2.102 1.00 90.88 85 ASN A CA 1
ATOM 653 C C . ASN A 1 85 ? 11.251 7.224 3.460 1.00 90.88 85 ASN A C 1
ATOM 655 O O . ASN A 1 85 ? 12.284 6.563 3.522 1.00 90.88 85 ASN A O 1
ATOM 659 N N . ASP A 1 86 ? 10.601 7.674 4.525 1.00 90.44 86 ASP A N 1
ATOM 660 C CA . ASP A 1 86 ? 11.079 7.499 5.889 1.00 90.44 86 ASP A CA 1
ATOM 661 C C . ASP A 1 86 ? 10.305 6.385 6.618 1.00 90.44 86 ASP A C 1
ATOM 663 O O . ASP A 1 86 ? 10.672 5.990 7.724 1.00 90.44 86 ASP A O 1
ATOM 667 N N . GLY A 1 87 ? 9.239 5.849 6.006 1.00 91.50 87 GLY A N 1
ATOM 668 C CA . GLY A 1 87 ? 8.388 4.807 6.582 1.00 91.50 87 GLY A CA 1
ATOM 669 C C . GLY A 1 87 ? 6.924 4.915 6.164 1.00 91.50 87 GLY A C 1
ATOM 670 O O . GLY A 1 87 ? 6.583 5.507 5.139 1.00 91.50 87 GLY A O 1
ATOM 671 N N . ILE A 1 88 ? 6.043 4.335 6.969 1.00 94.38 88 ILE A N 1
ATOM 672 C CA . ILE A 1 88 ? 4.605 4.270 6.738 1.00 94.38 88 ILE A CA 1
ATOM 673 C C . ILE A 1 88 ? 3.906 5.180 7.749 1.00 94.38 88 ILE A C 1
ATOM 675 O O . ILE A 1 88 ? 4.006 4.998 8.965 1.00 94.38 88 ILE A O 1
ATOM 679 N N . ALA A 1 89 ? 3.174 6.167 7.241 1.00 92.19 89 ALA A N 1
ATOM 680 C CA . ALA A 1 89 ? 2.292 7.002 8.039 1.00 92.19 89 ALA A CA 1
ATOM 681 C C . ALA A 1 89 ? 0.881 6.411 8.028 1.00 92.19 89 ALA A C 1
ATOM 683 O O . ALA A 1 89 ? 0.330 6.134 6.964 1.00 92.19 89 ALA A O 1
ATOM 684 N N . VAL A 1 90 ? 0.272 6.261 9.201 1.00 92.25 90 VAL A N 1
ATOM 685 C CA . VAL A 1 90 ? -1.112 5.798 9.330 1.00 92.25 90 VAL A CA 1
ATOM 686 C C . VAL A 1 90 ? -1.950 6.923 9.921 1.00 92.25 90 VAL A C 1
ATOM 688 O O . VAL A 1 90 ? -1.572 7.554 10.908 1.00 92.25 90 VAL A O 1
ATOM 691 N N . LYS A 1 91 ? -3.084 7.203 9.285 1.00 90.00 91 LYS A N 1
ATOM 692 C CA . LYS A 1 91 ? -4.035 8.235 9.692 1.00 90.00 91 LYS A CA 1
ATOM 693 C C . LYS A 1 91 ? -5.424 7.636 9.793 1.00 90.00 91 LYS A C 1
ATOM 695 O O . LYS A 1 91 ? -5.809 6.805 8.978 1.00 90.00 91 LYS A O 1
ATOM 700 N N . THR A 1 92 ? -6.178 8.096 10.770 1.00 87.94 92 THR A N 1
ATOM 701 C CA . THR A 1 92 ? -7.584 7.741 10.976 1.00 87.94 92 THR A CA 1
ATOM 702 C C . THR A 1 92 ? -8.429 9.012 10.940 1.00 87.94 92 THR A C 1
ATOM 704 O O . THR A 1 92 ? -7.889 10.122 10.883 1.00 87.94 92 THR A O 1
ATOM 707 N N . ALA A 1 93 ? -9.752 8.881 11.036 1.00 83.06 93 ALA A N 1
ATOM 708 C CA . ALA A 1 93 ? -10.639 10.026 11.247 1.00 83.06 93 ALA A CA 1
ATOM 709 C C . ALA A 1 93 ? -10.288 10.841 12.510 1.00 83.06 93 ALA A C 1
ATOM 711 O O . ALA A 1 93 ? -10.573 12.036 12.559 1.00 83.06 93 ALA A O 1
ATOM 712 N N . GLN A 1 94 ? -9.675 10.207 13.517 1.00 78.94 94 GLN A N 1
ATOM 713 C CA . GLN A 1 94 ? -9.349 10.821 14.808 1.00 78.94 94 GLN A CA 1
ATOM 714 C C . GLN A 1 94 ? -7.999 11.549 14.804 1.00 78.94 94 GLN A C 1
ATOM 716 O O . GLN A 1 94 ? -7.787 12.457 15.604 1.00 78.94 94 GLN A O 1
ATOM 721 N N . GLY A 1 95 ? -7.095 11.189 13.892 1.00 83.00 95 GLY A N 1
ATOM 722 C CA . GLY A 1 95 ? -5.782 11.814 13.791 1.00 83.00 95 GLY A CA 1
ATOM 723 C C . GLY A 1 95 ? -4.703 10.881 13.254 1.00 83.00 95 GLY A C 1
ATOM 724 O O . GLY A 1 95 ? -4.970 9.768 12.791 1.00 83.00 95 GLY A O 1
ATOM 725 N N . ASN A 1 96 ? -3.463 11.365 13.307 1.00 86.81 96 ASN A N 1
ATOM 726 C CA . ASN A 1 96 ? -2.282 10.580 12.960 1.00 86.81 96 ASN A CA 1
ATOM 727 C C . ASN A 1 96 ? -1.974 9.578 14.076 1.00 86.81 96 ASN A C 1
ATOM 729 O O . ASN A 1 96 ? -2.137 9.885 15.256 1.00 86.81 96 ASN A O 1
ATOM 733 N N . VAL A 1 97 ? -1.513 8.396 13.692 1.00 90.12 97 VAL A N 1
ATOM 734 C CA . VAL A 1 97 ? -1.106 7.337 14.614 1.00 90.12 97 VAL A CA 1
ATOM 735 C C . VAL A 1 97 ? 0.382 7.496 14.925 1.00 90.12 97 VAL A C 1
ATOM 737 O O . VAL A 1 97 ? 1.195 7.644 14.011 1.00 90.12 97 VAL A O 1
ATOM 740 N N . ALA A 1 98 ? 0.725 7.494 16.213 1.00 88.69 98 ALA A N 1
ATOM 741 C CA . ALA A 1 98 ? 2.095 7.620 16.694 1.00 88.69 98 ALA A CA 1
ATOM 742 C C . ALA A 1 98 ? 2.932 6.367 16.354 1.00 88.69 98 ALA A C 1
ATOM 744 O O . ALA A 1 98 ? 2.366 5.305 16.061 1.00 88.69 98 ALA A O 1
ATOM 745 N N . PRO A 1 99 ? 4.274 6.452 16.425 1.00 88.25 99 PRO A N 1
ATOM 746 C CA . PRO A 1 99 ? 5.138 5.287 16.255 1.00 88.25 99 PRO A CA 1
ATOM 747 C C . PRO A 1 99 ? 4.732 4.124 17.172 1.00 88.25 99 PRO A C 1
ATOM 749 O O . PRO A 1 99 ? 4.499 4.320 18.362 1.00 88.25 99 PRO A O 1
ATOM 752 N N . GLY A 1 100 ? 4.634 2.914 16.618 1.00 83.94 100 GLY A N 1
ATOM 753 C CA . GLY A 1 100 ? 4.236 1.711 17.366 1.00 83.94 100 GLY A CA 1
ATOM 754 C C . GLY A 1 100 ? 2.723 1.507 17.518 1.00 83.94 100 GLY A C 1
ATOM 755 O O . GLY A 1 100 ? 2.293 0.492 18.061 1.00 83.94 100 GLY A O 1
ATOM 756 N N . CYS A 1 101 ? 1.905 2.426 17.000 1.00 86.50 101 CYS A N 1
ATOM 757 C CA . CYS A 1 101 ? 0.448 2.293 16.919 1.00 86.50 101 CYS A CA 1
ATOM 758 C C . CYS A 1 101 ? -0.269 2.086 18.255 1.00 86.50 101 CYS A C 1
ATOM 760 O O . CYS A 1 101 ? -1.304 1.423 18.325 1.00 86.50 101 CYS A O 1
ATOM 762 N N . GLU A 1 102 ? 0.286 2.665 19.317 1.00 82.88 102 GLU A N 1
ATOM 763 C CA . GLU A 1 102 ? -0.292 2.607 20.661 1.00 82.88 102 GLU A CA 1
ATOM 764 C C . GLU A 1 102 ? -1.255 3.762 20.916 1.00 82.88 102 GLU A C 1
ATOM 766 O O . GLU A 1 102 ? -2.297 3.585 21.544 1.00 82.88 102 GLU A O 1
ATOM 771 N N . GLU A 1 103 ? -0.905 4.935 20.395 1.00 82.12 103 GLU A N 1
ATOM 772 C CA . GLU A 1 103 ? -1.577 6.198 20.661 1.00 82.12 103 GLU A CA 1
ATOM 773 C C . GLU A 1 103 ? -1.666 7.044 19.386 1.00 82.12 103 GLU A C 1
ATOM 775 O O . GLU A 1 103 ? -0.997 6.787 18.379 1.00 82.12 103 GLU A O 1
ATOM 780 N N . TYR A 1 104 ? -2.491 8.087 19.432 1.00 85.56 104 TYR A N 1
ATOM 781 C CA . TYR A 1 104 ? -2.492 9.123 18.406 1.00 85.56 104 TYR A CA 1
ATOM 782 C C . TYR A 1 104 ? -1.388 10.135 18.692 1.00 85.56 104 TYR A C 1
ATOM 784 O O . TYR A 1 104 ? -1.236 10.605 19.817 1.00 85.56 104 TYR A O 1
ATOM 792 N N . GLY A 1 105 ? -0.628 10.503 17.668 1.00 82.50 105 GLY A N 1
ATOM 793 C CA . GLY A 1 105 ? 0.514 11.390 17.830 1.00 82.50 105 GLY A CA 1
ATOM 794 C C . GLY A 1 105 ? 1.160 11.777 16.511 1.00 82.50 105 GLY A C 1
ATOM 795 O O . GLY A 1 105 ? 0.742 11.365 15.428 1.00 82.50 105 GLY A O 1
ATOM 796 N N . SER A 1 106 ? 2.175 12.631 16.598 1.00 82.81 106 SER A N 1
ATOM 797 C CA . SER A 1 106 ? 2.981 13.010 15.444 1.00 82.81 106 SER A CA 1
ATOM 798 C C . SER A 1 106 ? 3.996 11.917 15.104 1.00 82.81 106 SER A C 1
ATOM 800 O O . SER A 1 106 ? 4.477 11.193 15.973 1.00 82.81 106 SER A O 1
ATOM 802 N N . GLY A 1 107 ? 4.346 11.826 13.823 1.00 84.44 107 GLY A N 1
ATOM 803 C CA . GLY A 1 107 ? 5.370 10.909 13.332 1.00 84.44 107 GLY A CA 1
ATOM 804 C C . GLY A 1 107 ? 4.833 9.848 12.380 1.00 84.44 107 GLY A C 1
ATOM 805 O O . GLY A 1 107 ? 3.725 9.951 11.850 1.00 84.44 107 GLY A O 1
ATOM 806 N N . LEU A 1 108 ? 5.685 8.859 12.127 1.00 88.88 108 LEU A N 1
ATOM 807 C CA . LEU A 1 108 ? 5.395 7.704 11.288 1.00 88.88 108 LEU A CA 1
ATOM 808 C C . LEU A 1 108 ? 4.962 6.556 12.187 1.00 88.88 108 LEU A C 1
ATOM 810 O O . LEU A 1 108 ? 5.652 6.243 13.154 1.00 88.88 108 LEU A O 1
ATOM 814 N N . ALA A 1 109 ? 3.850 5.918 11.842 1.00 90.50 109 ALA A N 1
ATOM 815 C CA . ALA A 1 109 ? 3.328 4.782 12.587 1.00 90.50 109 ALA A CA 1
ATOM 816 C C . ALA A 1 109 ? 4.326 3.613 12.581 1.00 90.50 109 ALA A C 1
ATOM 818 O O . ALA A 1 109 ? 4.562 2.984 13.613 1.00 90.50 109 ALA A O 1
ATOM 819 N N . VAL A 1 110 ? 4.960 3.381 11.427 1.00 93.69 110 VAL A N 1
ATOM 820 C CA . VAL A 1 110 ? 6.011 2.377 11.252 1.00 93.69 110 VAL A CA 1
ATOM 821 C C . VAL A 1 110 ? 7.185 3.015 10.501 1.00 93.69 110 VAL A C 1
ATOM 823 O O . VAL A 1 110 ? 7.055 3.289 9.307 1.00 93.69 110 VAL A O 1
ATOM 826 N N . PRO A 1 111 ? 8.323 3.301 11.154 1.00 91.56 111 PRO A N 1
ATOM 827 C CA . PRO A 1 111 ? 9.501 3.825 10.465 1.00 91.56 111 PRO A CA 1
ATOM 828 C C . PRO A 1 111 ? 10.112 2.768 9.532 1.00 91.56 111 PRO A C 1
ATOM 830 O O . PRO A 1 111 ? 10.021 1.567 9.787 1.00 91.56 111 PRO A O 1
ATOM 833 N N . ALA A 1 112 ? 10.752 3.207 8.447 1.00 90.94 112 ALA A N 1
ATOM 834 C CA . ALA A 1 112 ? 11.493 2.306 7.570 1.00 90.94 112 ALA A CA 1
ATOM 835 C C . ALA A 1 112 ? 12.713 1.725 8.306 1.00 90.94 112 ALA A C 1
ATOM 837 O O . ALA A 1 112 ? 13.409 2.432 9.035 1.00 90.94 112 ALA A O 1
ATOM 838 N N . ARG A 1 113 ? 13.018 0.441 8.076 1.00 90.31 113 ARG A N 1
ATOM 839 C CA . ARG A 1 113 ? 14.178 -0.247 8.680 1.00 90.31 113 ARG A CA 1
ATOM 840 C C . ARG A 1 113 ? 15.517 0.172 8.059 1.00 90.31 113 ARG A C 1
ATOM 842 O O . ARG A 1 113 ? 16.575 -0.241 8.525 1.00 90.31 113 ARG A O 1
ATOM 849 N N . GLY A 1 114 ? 15.479 0.971 6.998 1.00 88.75 114 GLY A N 1
ATOM 850 C CA . GLY A 1 114 ? 16.645 1.435 6.259 1.00 88.75 114 GLY A CA 1
ATOM 851 C C . GLY A 1 114 ? 16.297 1.702 4.802 1.00 88.75 114 GLY A C 1
ATOM 852 O O . GLY A 1 114 ? 15.125 1.862 4.455 1.00 88.75 114 GLY A O 1
ATOM 853 N N . LYS A 1 115 ? 17.324 1.729 3.950 1.00 88.94 115 LYS A N 1
ATOM 854 C CA . LYS A 1 115 ? 17.181 1.857 2.498 1.00 88.94 115 LYS A CA 1
ATOM 855 C C . LYS A 1 115 ? 17.888 0.703 1.789 1.00 88.94 115 LYS A C 1
ATOM 857 O O . LYS A 1 115 ? 18.985 0.310 2.181 1.00 88.94 115 LYS A O 1
ATOM 862 N N . GLN A 1 116 ? 17.236 0.177 0.763 1.00 84.19 116 GLN A N 1
ATOM 863 C CA . GLN A 1 116 ? 17.749 -0.775 -0.215 1.00 84.19 116 GLN A CA 1
ATOM 864 C C . GLN A 1 116 ? 18.937 -0.137 -0.971 1.00 84.19 116 GLN A C 1
ATOM 866 O O . GLN A 1 116 ? 19.012 1.095 -1.042 1.00 84.19 116 GLN A O 1
ATOM 871 N N . PRO A 1 117 ? 19.843 -0.926 -1.586 1.00 81.50 117 PRO A N 1
ATOM 872 C CA . PRO A 1 117 ? 20.913 -0.390 -2.438 1.00 81.50 117 PRO A CA 1
ATOM 873 C C . PRO A 1 117 ? 20.427 0.575 -3.530 1.00 81.50 117 PRO A C 1
ATOM 875 O O . PRO A 1 117 ? 21.130 1.521 -3.872 1.00 81.50 117 PRO A O 1
ATOM 878 N N . ASP A 1 118 ? 19.198 0.375 -4.008 1.00 81.00 118 ASP A N 1
ATOM 879 C CA . ASP A 1 118 ? 18.559 1.180 -5.053 1.00 81.00 118 ASP A CA 1
ATOM 880 C C . ASP A 1 118 ? 17.945 2.494 -4.524 1.00 81.00 118 ASP A C 1
ATOM 882 O O . ASP A 1 118 ? 17.350 3.264 -5.274 1.00 81.00 118 ASP A O 1
ATOM 886 N N . GLY A 1 119 ? 18.078 2.769 -3.220 1.00 82.31 119 GLY A N 1
ATOM 887 C CA . GLY A 1 119 ? 17.566 3.972 -2.561 1.00 82.31 119 GLY A CA 1
ATOM 888 C C . GLY A 1 119 ? 16.119 3.875 -2.065 1.00 82.31 119 GLY A C 1
ATOM 889 O O . GLY A 1 119 ? 15.665 4.796 -1.381 1.00 82.31 119 GLY A O 1
ATOM 890 N N . GLU A 1 120 ? 15.412 2.776 -2.350 1.00 84.69 120 GLU A N 1
ATOM 891 C CA . GLU A 1 120 ? 14.060 2.528 -1.832 1.00 84.69 120 GLU A CA 1
ATOM 892 C C . GLU A 1 120 ? 14.053 2.246 -0.324 1.00 84.69 120 GLU A C 1
ATOM 894 O O . GLU A 1 120 ? 14.951 1.570 0.177 1.00 84.69 120 GLU A O 1
ATOM 899 N N . PRO A 1 121 ? 13.047 2.714 0.428 1.00 88.62 121 PRO A N 1
ATOM 900 C CA . PRO A 1 121 ? 12.891 2.366 1.837 1.00 88.62 121 PRO A CA 1
ATOM 901 C C . PRO A 1 121 ? 12.541 0.885 2.036 1.00 88.62 121 PRO A C 1
ATOM 903 O O . PRO A 1 121 ? 11.677 0.330 1.361 1.00 88.62 121 PRO A O 1
ATOM 906 N N . VAL A 1 122 ? 13.171 0.257 3.030 1.00 91.38 122 VAL A N 1
ATOM 907 C CA . VAL A 1 122 ? 12.817 -1.097 3.476 1.00 91.38 122 VAL A CA 1
ATOM 908 C C . VAL A 1 122 ? 11.686 -0.992 4.493 1.00 91.38 122 VAL A C 1
ATOM 910 O O . VAL A 1 122 ? 11.901 -0.576 5.636 1.00 91.38 122 VAL A O 1
ATOM 913 N N . TYR A 1 123 ? 10.475 -1.347 4.071 1.00 92.44 123 TYR A N 1
ATOM 914 C CA . TYR A 1 123 ? 9.283 -1.304 4.912 1.00 92.44 123 TYR A CA 1
ATOM 915 C C . TYR A 1 123 ? 9.144 -2.534 5.810 1.00 92.44 123 TYR A C 1
ATOM 917 O O . TYR A 1 123 ? 9.538 -3.642 5.455 1.00 92.44 123 TYR A O 1
ATOM 925 N N . ASP A 1 124 ? 8.540 -2.319 6.975 1.00 93.00 124 ASP A N 1
ATOM 926 C CA . ASP A 1 124 ? 8.161 -3.366 7.916 1.00 93.00 124 ASP A CA 1
ATOM 927 C C . ASP A 1 124 ? 6.651 -3.617 7.819 1.00 93.00 124 ASP A C 1
ATOM 929 O O . ASP A 1 124 ? 5.842 -2.986 8.506 1.00 93.00 124 ASP A O 1
ATOM 933 N N . PHE A 1 125 ? 6.260 -4.492 6.893 1.00 92.50 125 PHE A N 1
ATOM 934 C CA . PHE A 1 125 ? 4.849 -4.792 6.662 1.00 92.50 125 PHE A CA 1
ATOM 935 C C . PHE A 1 125 ? 4.229 -5.661 7.766 1.00 92.50 125 PHE A C 1
ATOM 937 O O . PHE A 1 125 ? 3.023 -5.573 8.004 1.00 92.50 125 PHE A O 1
ATOM 944 N N . ASP A 1 126 ? 5.035 -6.419 8.510 1.00 91.62 126 ASP A N 1
ATOM 945 C CA . ASP A 1 126 ? 4.568 -7.165 9.683 1.00 91.62 126 ASP A CA 1
ATOM 946 C C . ASP A 1 126 ? 4.133 -6.197 10.792 1.00 91.62 126 ASP A C 1
ATOM 948 O O . ASP A 1 126 ? 3.037 -6.317 11.349 1.00 91.62 126 ASP A O 1
ATOM 952 N N . ALA A 1 127 ? 4.946 -5.167 11.057 1.00 91.75 127 ALA A N 1
ATOM 953 C CA . ALA A 1 127 ? 4.589 -4.104 11.993 1.00 91.75 127 ALA A CA 1
ATOM 954 C C . ALA A 1 127 ? 3.365 -3.305 11.519 1.00 91.75 127 ALA A C 1
ATOM 956 O O . ALA A 1 127 ? 2.517 -2.940 12.337 1.00 91.75 127 ALA A O 1
ATOM 957 N N . LEU A 1 128 ? 3.227 -3.072 10.207 1.00 92.44 128 LEU A N 1
ATOM 958 C CA . LEU A 1 128 ? 2.022 -2.458 9.643 1.00 92.44 128 LEU A CA 1
ATOM 959 C C . LEU A 1 128 ? 0.783 -3.319 9.903 1.00 92.44 128 LEU A C 1
ATOM 961 O O . LEU A 1 128 ? -0.237 -2.787 10.333 1.00 92.44 128 LEU A O 1
ATOM 965 N N . THR A 1 129 ? 0.872 -4.629 9.683 1.00 92.88 129 THR A N 1
ATOM 966 C CA . THR A 1 129 ? -0.234 -5.573 9.901 1.00 92.88 129 THR A CA 1
ATOM 967 C C . THR A 1 129 ? -0.686 -5.548 11.361 1.00 92.88 129 THR A C 1
ATOM 969 O O . THR A 1 129 ? -1.870 -5.376 11.653 1.00 92.88 129 THR A O 1
ATOM 972 N N . ALA A 1 130 ? 0.264 -5.632 12.296 1.00 91.38 130 ALA A N 1
ATOM 973 C CA . ALA A 1 130 ? -0.018 -5.543 13.727 1.00 91.38 130 ALA A CA 1
ATOM 974 C C . ALA A 1 130 ? -0.651 -4.191 14.105 1.00 91.38 130 ALA A C 1
ATOM 976 O O . ALA A 1 130 ? -1.606 -4.140 14.884 1.00 91.38 130 ALA A O 1
ATOM 977 N N . CYS A 1 131 ? -0.160 -3.102 13.511 1.00 91.31 131 CYS A N 1
ATOM 978 C CA . CYS A 1 131 ? -0.693 -1.759 13.695 1.00 91.31 131 CYS A CA 1
ATOM 979 C C . CYS A 1 131 ? -2.164 -1.659 13.274 1.00 91.31 131 CYS A C 1
ATOM 981 O O . CYS A 1 131 ? -3.012 -1.228 14.059 1.00 91.31 131 CYS A O 1
ATOM 983 N N . VAL A 1 132 ? -2.494 -2.083 12.051 1.00 91.12 132 VAL A N 1
ATOM 98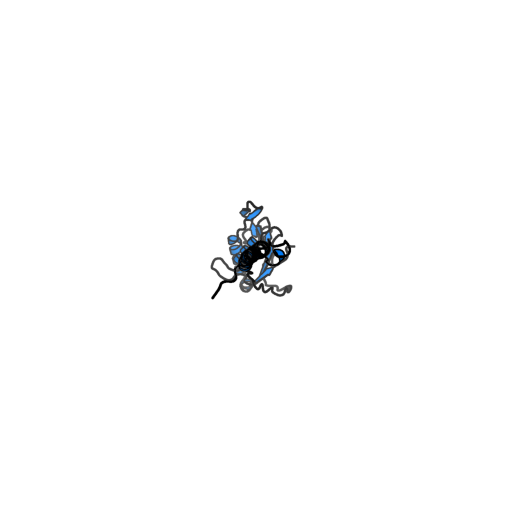4 C CA . VAL A 1 132 ? -3.864 -1.980 11.534 1.00 91.12 132 VAL A CA 1
ATOM 985 C C . VAL A 1 132 ? -4.823 -2.933 12.251 1.00 91.12 132 VAL A C 1
ATOM 987 O O . VAL A 1 132 ? -5.965 -2.554 12.515 1.00 91.12 132 VAL A O 1
ATOM 990 N N . ALA A 1 133 ? -4.356 -4.120 12.649 1.00 90.19 133 ALA A N 1
ATOM 991 C CA . ALA A 1 133 ? -5.131 -5.061 13.453 1.00 90.19 133 ALA A CA 1
ATOM 992 C C . ALA A 1 133 ? -5.468 -4.471 14.831 1.00 90.19 133 ALA A C 1
ATOM 994 O O . ALA A 1 133 ? -6.620 -4.527 15.267 1.00 90.19 133 ALA A O 1
ATOM 995 N N . ARG A 1 134 ? -4.495 -3.822 15.487 1.00 88.94 134 ARG A N 1
ATOM 996 C CA . ARG A 1 134 ? -4.712 -3.130 16.764 1.00 88.94 134 ARG A CA 1
ATOM 997 C C . ARG A 1 134 ? -5.731 -2.006 16.620 1.00 88.94 134 ARG A C 1
ATOM 999 O O . ARG A 1 134 ? -6.669 -1.954 17.408 1.00 88.94 134 ARG A O 1
ATOM 1006 N N . LEU A 1 135 ? -5.602 -1.159 15.596 1.00 87.94 135 LEU A N 1
ATOM 1007 C CA . LEU A 1 135 ? -6.546 -0.064 15.336 1.00 87.94 135 LEU A CA 1
ATOM 1008 C C . LEU A 1 135 ? -7.975 -0.573 15.107 1.00 87.94 135 LEU A C 1
ATOM 1010 O O . LEU A 1 135 ? -8.924 -0.003 15.643 1.00 87.94 135 LEU A O 1
ATOM 1014 N N . LYS A 1 136 ? -8.133 -1.675 14.366 1.00 87.94 136 LYS A N 1
ATOM 1015 C CA . LYS A 1 136 ? -9.434 -2.314 14.137 1.00 87.94 136 LYS A CA 1
ATOM 1016 C C . LYS A 1 136 ? -10.031 -2.912 15.419 1.00 87.94 136 LYS A C 1
ATOM 1018 O O . LYS A 1 136 ? -11.249 -2.914 15.582 1.00 87.94 136 LYS A O 1
ATOM 1023 N N . ALA A 1 137 ? -9.190 -3.363 16.350 1.00 87.94 137 ALA A N 1
ATOM 1024 C CA . ALA A 1 137 ? -9.605 -3.898 17.646 1.00 87.94 137 ALA A CA 1
ATOM 1025 C C . ALA A 1 137 ? -9.923 -2.823 18.708 1.00 87.94 137 ALA A C 1
ATOM 1027 O O . ALA A 1 137 ? -10.535 -3.154 19.723 1.00 87.94 137 ALA A O 1
ATOM 1028 N N . LEU A 1 138 ? -9.552 -1.550 18.495 1.00 84.81 138 LEU A N 1
ATOM 1029 C CA . LEU A 1 138 ? -9.759 -0.470 19.477 1.00 84.81 138 LEU A CA 1
ATOM 1030 C C . LEU A 1 138 ? -11.233 -0.185 19.785 1.00 84.81 138 LEU A C 1
ATOM 1032 O O . LEU A 1 138 ? -11.554 0.250 20.889 1.00 84.81 138 LEU A O 1
ATOM 1036 N N . SER A 1 139 ? -12.129 -0.385 18.818 1.00 81.38 139 SER A N 1
ATOM 1037 C CA . SER A 1 139 ? -13.559 -0.142 18.997 1.00 81.38 139 SER A CA 1
ATOM 1038 C C . SER A 1 139 ? -14.386 -1.194 18.263 1.00 81.38 139 SER A C 1
ATOM 1040 O O . SER A 1 139 ? -14.083 -1.502 17.108 1.00 81.38 139 SER A O 1
ATOM 1042 N N . PRO A 1 140 ? -15.484 -1.691 18.862 1.00 81.31 140 PRO A N 1
ATOM 1043 C CA . PRO A 1 140 ? -16.436 -2.558 18.171 1.00 81.31 140 PRO A CA 1
ATOM 1044 C C . PRO A 1 140 ? -16.992 -1.941 16.880 1.00 81.31 140 PRO A C 1
ATOM 1046 O O . PRO A 1 140 ? -17.275 -2.667 15.932 1.00 81.31 140 PRO A O 1
ATOM 1049 N N . ALA A 1 141 ? -17.103 -0.608 16.812 1.00 79.06 141 ALA A N 1
ATOM 1050 C CA . ALA A 1 141 ? -17.578 0.092 15.617 1.00 79.06 141 ALA A CA 1
ATOM 1051 C C . ALA A 1 141 ? -16.655 -0.135 14.403 1.00 79.06 141 ALA A C 1
ATOM 1053 O O . ALA A 1 141 ? -17.131 -0.335 13.286 1.00 79.06 141 ALA A O 1
ATOM 1054 N N . TYR A 1 142 ? -15.340 -0.203 14.631 1.00 84.25 142 TYR A N 1
ATOM 1055 C CA . TYR A 1 142 ? -14.334 -0.344 13.574 1.00 84.25 142 TYR A CA 1
ATOM 1056 C C . TYR A 1 142 ? -14.224 -1.768 13.028 1.00 84.25 142 TYR A C 1
ATOM 1058 O O . TYR A 1 142 ? -13.697 -1.973 11.936 1.00 84.25 142 TYR A O 1
ATOM 1066 N N . GLN A 1 143 ? -14.753 -2.766 13.741 1.00 81.25 143 GLN A N 1
ATOM 1067 C CA . GLN A 1 143 ? -14.727 -4.157 13.280 1.00 81.25 143 GLN A CA 1
ATOM 1068 C C . GLN A 1 143 ? -15.511 -4.344 11.977 1.00 81.25 143 GLN A C 1
ATOM 1070 O O . GLN A 1 143 ? -15.119 -5.148 11.130 1.00 81.25 143 GLN A O 1
ATOM 1075 N N . SER A 1 144 ? -16.582 -3.565 11.807 1.00 81.50 144 SER A N 1
ATOM 1076 C CA . SER A 1 144 ? -17.413 -3.566 10.602 1.00 81.50 144 SER A CA 1
ATOM 1077 C C . SER A 1 144 ? -16.774 -2.846 9.411 1.00 81.50 144 SER A C 1
ATOM 1079 O O . SER A 1 144 ? -17.216 -3.028 8.277 1.00 81.50 144 SER A O 1
ATOM 1081 N N . GLU A 1 145 ? -15.715 -2.063 9.636 1.00 82.50 145 GLU A N 1
ATOM 1082 C CA . GLU A 1 145 ? -15.091 -1.291 8.573 1.00 82.50 145 GLU A CA 1
ATOM 1083 C C . GLU A 1 145 ? -14.224 -2.178 7.682 1.00 82.50 145 GLU A C 1
ATOM 1085 O O . GLU A 1 145 ? -13.293 -2.852 8.133 1.00 82.50 145 GLU A O 1
ATOM 1090 N N . ALA A 1 146 ? -14.555 -2.172 6.393 1.00 85.94 146 ALA A N 1
ATOM 1091 C CA . ALA A 1 146 ? -13.890 -2.968 5.369 1.00 85.94 146 ALA A CA 1
ATOM 1092 C C . ALA A 1 146 ? -12.931 -2.144 4.496 1.00 85.94 146 ALA A C 1
ATOM 1094 O O . ALA A 1 146 ? -12.134 -2.724 3.760 1.00 85.94 146 ALA A O 1
ATOM 1095 N N . GLN A 1 147 ? -13.015 -0.811 4.570 1.00 87.50 147 GLN A N 1
ATOM 1096 C CA . GLN A 1 147 ? -12.334 0.103 3.660 1.00 87.50 147 GLN A CA 1
ATOM 1097 C C . GLN A 1 147 ? -11.020 0.627 4.228 1.00 87.50 147 GLN A C 1
ATOM 1099 O O . GLN A 1 147 ? -10.953 1.087 5.366 1.00 87.50 147 GLN A O 1
ATOM 1104 N N . VAL A 1 148 ? -9.990 0.651 3.386 1.00 90.75 148 VAL A N 1
ATOM 1105 C CA . VAL A 1 148 ? -8.729 1.342 3.662 1.00 90.75 148 VAL A CA 1
ATOM 1106 C C . VAL A 1 148 ? -8.306 2.181 2.467 1.00 90.75 148 VAL A C 1
ATOM 1108 O O . VAL A 1 148 ? -8.458 1.786 1.312 1.00 90.75 148 VAL A O 1
ATOM 1111 N N . ARG A 1 149 ? -7.758 3.364 2.742 1.00 91.31 149 ARG A N 1
ATOM 1112 C CA . ARG A 1 149 ? -7.150 4.227 1.733 1.00 91.31 149 ARG A CA 1
ATOM 1113 C C . ARG A 1 149 ? -5.651 4.037 1.711 1.00 91.31 149 ARG A C 1
ATOM 1115 O O . ARG A 1 149 ? -5.016 4.168 2.749 1.00 91.31 149 ARG A O 1
ATOM 1122 N N . ILE A 1 150 ? -5.087 3.806 0.537 1.00 92.31 150 ILE A N 1
ATOM 1123 C CA . ILE A 1 150 ? -3.646 3.668 0.350 1.00 92.31 150 ILE A CA 1
ATOM 1124 C C . ILE A 1 150 ? -3.158 4.796 -0.550 1.00 92.31 150 ILE A C 1
ATOM 1126 O O . ILE A 1 150 ? -3.686 5.020 -1.640 1.00 92.31 150 ILE A O 1
ATOM 1130 N N . ALA A 1 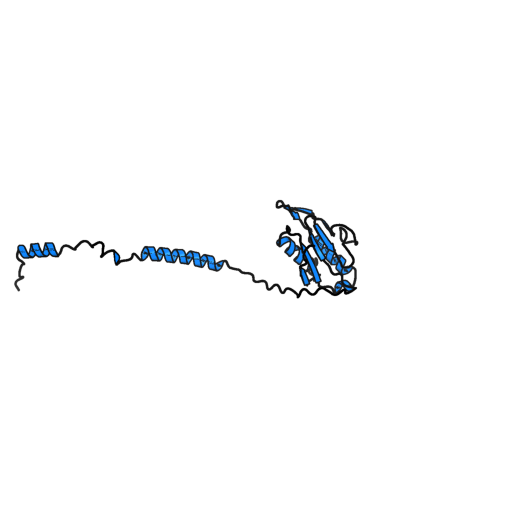151 ? -2.151 5.514 -0.069 1.00 92.00 151 ALA A N 1
ATOM 1131 C CA . ALA A 1 151 ? -1.395 6.505 -0.814 1.00 92.00 151 ALA A CA 1
ATOM 1132 C C . ALA A 1 151 ? 0.093 6.153 -0.742 1.00 92.00 151 ALA A C 1
ATOM 1134 O O . ALA A 1 151 ? 0.556 5.548 0.222 1.00 92.00 151 ALA A O 1
ATOM 1135 N N . ALA A 1 152 ? 0.859 6.559 -1.744 1.00 92.69 152 ALA A N 1
ATOM 1136 C CA . ALA A 1 152 ? 2.304 6.384 -1.750 1.00 92.69 152 ALA A CA 1
ATOM 1137 C C . ALA A 1 152 ? 2.969 7.608 -2.376 1.00 92.69 152 ALA A C 1
ATOM 1139 O O . ALA A 1 152 ? 2.393 8.235 -3.268 1.00 92.69 152 ALA A O 1
ATOM 1140 N N . SER A 1 153 ? 4.169 7.949 -1.910 1.00 90.06 153 SER A N 1
ATOM 1141 C CA . SER A 1 153 ? 5.020 8.937 -2.576 1.00 90.06 153 SER A CA 1
ATOM 1142 C C . SER A 1 153 ? 5.409 8.468 -3.983 1.00 90.06 153 SER A C 1
ATOM 1144 O O . SER A 1 153 ? 5.474 7.273 -4.263 1.00 90.06 153 SER A O 1
ATOM 1146 N N . SER A 1 154 ? 5.694 9.414 -4.880 1.00 88.00 154 SER A N 1
ATOM 1147 C CA . SER A 1 154 ? 5.940 9.144 -6.307 1.00 88.00 154 SER A CA 1
ATOM 1148 C C . SER A 1 154 ? 7.159 8.267 -6.599 1.00 88.00 154 SER A C 1
ATOM 1150 O O . SER A 1 154 ? 7.272 7.726 -7.694 1.00 88.00 154 SER A O 1
ATOM 1152 N N . ASN A 1 155 ? 8.077 8.146 -5.646 1.00 85.88 155 ASN A N 1
ATOM 1153 C CA . ASN A 1 155 ? 9.326 7.412 -5.789 1.00 85.88 155 ASN A CA 1
ATOM 1154 C C . ASN A 1 155 ? 9.307 6.040 -5.091 1.00 85.88 155 ASN A C 1
ATOM 1156 O O . ASN A 1 155 ? 10.370 5.458 -4.901 1.00 85.88 155 ASN A O 1
ATOM 1160 N N . ILE A 1 156 ? 8.127 5.568 -4.676 1.00 90.44 156 ILE A N 1
ATOM 1161 C CA . ILE A 1 156 ? 7.927 4.233 -4.105 1.00 90.44 156 ILE A CA 1
ATOM 1162 C C . ILE A 1 156 ? 7.535 3.264 -5.218 1.00 90.44 156 ILE A C 1
ATOM 1164 O O . ILE A 1 156 ? 6.637 3.555 -6.014 1.00 90.44 156 ILE A O 1
ATOM 1168 N N . SER A 1 157 ? 8.183 2.105 -5.271 1.00 91.31 157 SER A N 1
ATOM 1169 C CA . SER A 1 157 ? 7.912 1.089 -6.274 1.00 91.31 157 SER A CA 1
ATOM 1170 C C . SER A 1 157 ? 6.501 0.547 -6.143 1.00 91.31 157 SER A C 1
ATOM 1172 O O . SER A 1 157 ? 5.933 0.378 -5.060 1.00 91.31 157 SER A O 1
ATOM 1174 N N 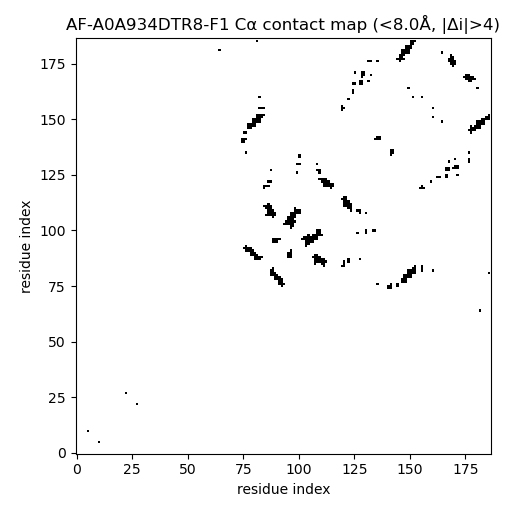. TYR A 1 158 ? 5.947 0.189 -7.297 1.00 91.25 158 TYR A N 1
ATOM 1175 C CA . TYR A 1 158 ? 4.657 -0.481 -7.370 1.00 91.25 158 TYR A CA 1
ATOM 1176 C C . TYR A 1 158 ? 4.624 -1.758 -6.517 1.00 91.25 158 TYR A C 1
ATOM 1178 O O . TYR A 1 158 ? 3.608 -2.055 -5.895 1.00 91.25 158 TYR A O 1
ATOM 1186 N N . ARG A 1 159 ? 5.751 -2.476 -6.430 1.00 91.75 159 ARG A N 1
ATOM 1187 C CA . ARG A 1 159 ? 5.872 -3.686 -5.617 1.00 91.75 159 ARG A CA 1
ATOM 1188 C C . ARG A 1 159 ? 5.609 -3.408 -4.139 1.00 91.75 159 ARG A C 1
ATOM 1190 O O . ARG A 1 159 ? 4.760 -4.074 -3.565 1.00 91.75 159 ARG A O 1
ATOM 1197 N N . SER A 1 160 ? 6.237 -2.386 -3.557 1.00 92.88 160 SER A N 1
ATOM 1198 C CA . SER A 1 160 ? 5.991 -2.019 -2.156 1.00 92.88 160 SER A CA 1
ATOM 1199 C C . SER A 1 160 ? 4.538 -1.620 -1.891 1.00 92.88 160 SER A C 1
ATOM 1201 O O . SER A 1 160 ? 4.014 -1.874 -0.809 1.00 92.88 160 SER A O 1
ATOM 1203 N N . VAL A 1 161 ? 3.866 -1.012 -2.874 1.00 92.88 161 VAL A N 1
ATOM 1204 C CA . VAL A 1 161 ? 2.436 -0.687 -2.763 1.00 92.88 161 VAL A CA 1
ATOM 1205 C C . VAL A 1 161 ? 1.583 -1.956 -2.756 1.00 92.88 161 VAL A C 1
ATOM 1207 O O . VAL A 1 161 ? 0.669 -2.058 -1.943 1.00 92.88 161 VAL A O 1
ATOM 1210 N N . VAL A 1 162 ? 1.879 -2.931 -3.619 1.00 93.00 162 VAL A N 1
ATOM 1211 C CA . VAL A 1 162 ? 1.179 -4.227 -3.637 1.00 93.00 162 VAL A CA 1
ATOM 1212 C C . VAL A 1 162 ? 1.431 -5.009 -2.348 1.00 93.00 162 VAL A C 1
ATOM 1214 O O . VAL A 1 162 ? 0.476 -5.473 -1.733 1.00 93.00 162 VAL A O 1
ATOM 1217 N N . ASP A 1 163 ? 2.676 -5.061 -1.877 1.00 92.94 163 ASP A N 1
ATOM 1218 C CA . ASP A 1 163 ? 3.017 -5.725 -0.616 1.00 92.94 163 ASP A CA 1
ATOM 1219 C C . ASP A 1 163 ? 2.262 -5.078 0.560 1.00 92.94 163 ASP A C 1
ATOM 1221 O O . ASP A 1 163 ? 1.714 -5.774 1.415 1.00 92.94 163 ASP A O 1
ATOM 1225 N N . CYS A 1 164 ? 2.135 -3.745 0.572 1.00 93.44 164 CYS A N 1
ATOM 1226 C CA . CYS A 1 164 ? 1.306 -3.040 1.548 1.00 93.44 164 CYS A CA 1
ATOM 1227 C C . CYS A 1 164 ? -0.174 -3.439 1.461 1.00 93.44 164 CYS A C 1
ATOM 1229 O O . CYS A 1 164 ? -0.822 -3.597 2.494 1.00 93.44 164 CYS A O 1
ATOM 1231 N N . ILE A 1 165 ? -0.729 -3.574 0.252 1.00 92.25 165 ILE A N 1
ATOM 1232 C CA . ILE A 1 165 ? -2.123 -3.998 0.056 1.00 92.25 165 ILE A CA 1
ATOM 1233 C C . ILE A 1 165 ? -2.343 -5.380 0.669 1.00 92.25 165 ILE A C 1
ATOM 1235 O O . ILE A 1 165 ? -3.324 -5.583 1.382 1.00 92.25 165 ILE A O 1
ATOM 1239 N N . ASP A 1 166 ? -1.432 -6.315 0.418 1.00 91.38 166 ASP A N 1
ATOM 1240 C CA . ASP A 1 166 ? -1.558 -7.695 0.882 1.00 91.38 166 ASP A CA 1
ATOM 1241 C C . ASP A 1 166 ? -1.567 -7.784 2.412 1.00 91.38 166 ASP A C 1
ATOM 1243 O O . ASP A 1 166 ? -2.448 -8.428 2.984 1.00 91.38 166 ASP A O 1
ATOM 1247 N N . HIS A 1 167 ? -0.677 -7.040 3.070 1.00 92.00 167 HIS A N 1
ATOM 1248 C CA . HIS A 1 167 ? -0.542 -7.019 4.530 1.00 92.00 167 HIS A CA 1
ATOM 1249 C C . HIS A 1 167 ? -1.652 -6.244 5.255 1.00 92.00 167 HIS A C 1
ATOM 1251 O O . HIS A 1 167 ? -1.922 -6.474 6.429 1.00 92.00 167 HIS A O 1
ATOM 1257 N N . VAL A 1 168 ? -2.330 -5.315 4.577 1.00 91.75 168 VAL A N 1
ATOM 1258 C CA . VAL A 1 168 ? -3.465 -4.584 5.169 1.00 91.75 168 VAL A CA 1
ATOM 1259 C C . VAL A 1 168 ? -4.794 -5.309 4.926 1.00 91.75 168 VAL A C 1
ATOM 1261 O O . VAL A 1 168 ? -5.760 -5.127 5.672 1.00 91.75 168 VAL A O 1
ATOM 1264 N N . ARG A 1 169 ? -4.857 -6.158 3.897 1.00 90.38 169 ARG A N 1
ATOM 1265 C CA . ARG A 1 169 ? -6.057 -6.915 3.536 1.00 90.38 169 ARG A CA 1
ATOM 1266 C C . ARG A 1 169 ? -6.315 -8.086 4.475 1.00 90.38 169 ARG A C 1
ATOM 1268 O O . ARG A 1 169 ? -7.468 -8.339 4.829 1.00 90.38 169 ARG A O 1
ATOM 1275 N N . SER A 1 170 ? -5.254 -8.779 4.870 1.00 87.19 170 SER A N 1
ATOM 1276 C CA . SER A 1 170 ? -5.319 -9.980 5.695 1.00 87.19 170 SER A CA 1
ATOM 1277 C C . SER A 1 170 ? -4.405 -9.841 6.900 1.00 87.19 170 SER A C 1
ATOM 1279 O O . SER A 1 170 ? -3.270 -9.395 6.775 1.00 87.19 170 SER A O 1
ATOM 1281 N N . GLY A 1 171 ? -4.916 -10.212 8.069 1.00 77.44 171 GLY A N 1
ATOM 1282 C CA . GLY A 1 171 ? -4.133 -10.227 9.292 1.00 77.44 171 GLY A CA 1
ATOM 1283 C C . GLY A 1 171 ? -3.165 -11.413 9.361 1.00 77.44 171 GLY A C 1
ATOM 1284 O O . GLY A 1 171 ? -3.139 -12.260 8.460 1.00 77.44 171 GLY A O 1
ATOM 1285 N N . PRO A 1 172 ? -2.369 -11.505 10.439 1.00 70.06 172 PRO A N 1
ATOM 1286 C CA . PRO A 1 172 ? -1.302 -12.497 10.571 1.00 70.06 172 PRO A CA 1
ATOM 1287 C C . PRO A 1 172 ? -1.812 -13.945 10.568 1.00 70.06 172 PRO A C 1
ATOM 1289 O O . PRO A 1 172 ? -1.062 -14.856 10.225 1.00 70.06 172 PRO A O 1
ATOM 1292 N N . ALA A 1 173 ? -3.07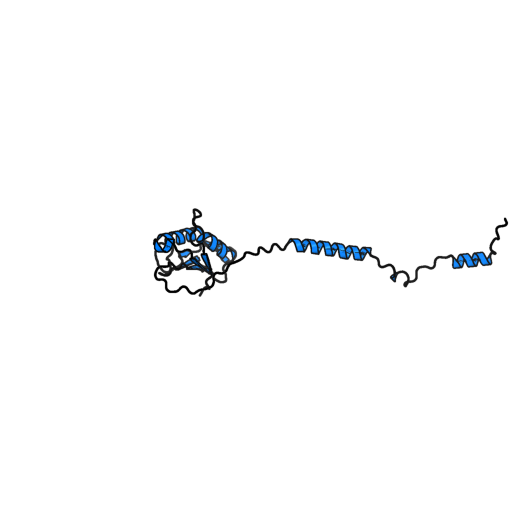4 -14.171 10.953 1.00 69.56 173 ALA A N 1
ATOM 1293 C CA . ALA A 1 173 ? -3.712 -15.485 10.971 1.00 69.56 173 ALA A CA 1
ATOM 1294 C C . ALA A 1 173 ? -4.634 -15.721 9.755 1.00 69.56 173 ALA A C 1
ATOM 1296 O O . ALA A 1 173 ? -5.354 -16.720 9.713 1.00 69.56 173 ALA A O 1
ATOM 1297 N N . GLY A 1 174 ? -4.594 -14.837 8.749 1.00 73.81 174 GLY A N 1
ATOM 1298 C CA . GLY A 1 174 ? -5.392 -14.932 7.524 1.00 73.81 174 GLY A CA 1
ATOM 1299 C C . GLY A 1 174 ? -6.816 -14.384 7.643 1.00 73.81 174 GLY A C 1
ATOM 1300 O O . GLY A 1 174 ? -7.618 -14.541 6.722 1.00 73.81 174 GLY A O 1
ATOM 1301 N N . GLU A 1 175 ? -7.149 -13.730 8.753 1.00 82.94 175 GLU A N 1
ATOM 1302 C CA . GLU A 1 175 ? -8.430 -13.066 8.949 1.00 82.94 175 GLU A CA 1
ATOM 1303 C C . GLU A 1 175 ? -8.569 -11.833 8.038 1.00 82.94 175 GLU A C 1
ATOM 1305 O O . GLU A 1 175 ? -7.607 -11.082 7.862 1.00 82.94 175 GLU A O 1
ATOM 1310 N N . PRO A 1 176 ? -9.748 -11.580 7.443 1.00 83.25 176 PRO A N 1
ATOM 1311 C CA . PRO A 1 176 ? -9.948 -10.396 6.618 1.00 83.25 176 PRO A CA 1
ATOM 1312 C C . PRO A 1 176 ? -9.947 -9.133 7.492 1.00 83.25 176 PRO A C 1
ATOM 1314 O O . PRO A 1 176 ? -10.824 -8.944 8.337 1.00 83.25 176 PRO A O 1
ATOM 1317 N N . LEU A 1 177 ? -8.974 -8.250 7.264 1.00 86.88 177 LEU A N 1
ATOM 1318 C CA . LEU A 1 177 ? -8.885 -6.938 7.901 1.00 86.88 177 LEU A CA 1
ATOM 1319 C C . LEU A 1 177 ? -9.632 -5.910 7.051 1.00 86.88 177 LEU A C 1
ATOM 1321 O O . LEU A 1 177 ? -10.808 -5.660 7.307 1.00 86.88 177 LEU A O 1
ATOM 1325 N N . PHE A 1 178 ? -8.994 -5.348 6.026 1.00 89.31 178 PHE A N 1
ATOM 1326 C CA . PHE A 1 178 ? -9.603 -4.347 5.148 1.00 89.31 178 PHE A CA 1
ATOM 1327 C C . PHE A 1 178 ? -9.646 -4.866 3.702 1.00 89.31 178 PHE A C 1
ATOM 1329 O O . PHE A 1 178 ? -8.723 -4.610 2.927 1.00 89.31 178 PHE A O 1
ATOM 1336 N N . PRO A 1 179 ? -10.681 -5.642 3.321 1.00 86.31 179 PRO A N 1
ATOM 1337 C CA . PRO A 1 179 ? -10.782 -6.222 1.983 1.00 86.31 179 PRO A CA 1
ATOM 1338 C C . PRO A 1 179 ? -11.004 -5.186 0.874 1.00 86.31 179 PRO A C 1
ATOM 1340 O O . PRO A 1 179 ? -10.686 -5.460 -0.283 1.00 86.31 179 PRO A O 1
ATOM 1343 N N . GLU A 1 180 ? -11.538 -4.006 1.199 1.00 87.38 180 GLU A N 1
ATOM 1344 C CA . GLU A 1 180 ? -11.825 -2.955 0.227 1.00 87.38 180 GLU A CA 1
ATOM 1345 C C . GLU A 1 180 ? -10.707 -1.909 0.197 1.00 87.38 180 GLU A C 1
ATOM 1347 O O . GLU A 1 180 ? -10.557 -1.084 1.100 1.00 87.38 180 GLU A O 1
ATOM 1352 N N . ILE A 1 181 ? -9.935 -1.913 -0.889 1.00 89.56 181 ILE A N 1
ATOM 1353 C CA . ILE A 1 181 ? -8.829 -0.976 -1.086 1.00 89.56 181 ILE A CA 1
ATOM 1354 C C . ILE A 1 181 ? -9.281 0.216 -1.930 1.00 89.56 181 ILE A C 1
ATOM 1356 O O . ILE A 1 181 ? -9.787 0.065 -3.043 1.00 89.56 181 ILE A O 1
ATOM 1360 N N . LEU A 1 182 ? -9.032 1.420 -1.421 1.00 87.81 182 LEU A N 1
ATOM 1361 C CA . LEU A 1 182 ? -9.219 2.683 -2.122 1.00 87.81 182 LEU A CA 1
ATOM 1362 C C . LEU A 1 182 ? -7.863 3.352 -2.340 1.00 87.81 182 LEU A C 1
ATOM 1364 O O . LEU A 1 182 ? -7.105 3.550 -1.398 1.00 87.81 182 LEU A O 1
ATOM 1368 N N . PHE A 1 183 ? -7.562 3.784 -3.560 1.00 87.44 183 PHE A N 1
ATOM 1369 C CA . PHE A 1 183 ? -6.360 4.583 -3.796 1.00 87.44 183 PHE A CA 1
ATOM 1370 C C . PHE A 1 183 ? -6.628 6.055 -3.503 1.00 87.44 183 PHE A C 1
ATOM 1372 O O . PHE A 1 183 ? -7.610 6.630 -3.969 1.00 87.44 183 PHE A O 1
ATOM 1379 N N . ALA A 1 184 ? -5.747 6.679 -2.732 1.00 80.50 184 ALA A N 1
ATOM 1380 C CA . ALA A 1 184 ? -5.775 8.105 -2.464 1.00 80.50 184 ALA A CA 1
ATOM 1381 C C . ALA A 1 184 ? -4.555 8.775 -3.096 1.00 80.50 184 ALA A C 1
ATOM 1383 O O . ALA A 1 184 ? -3.460 8.218 -3.128 1.00 80.50 184 ALA A O 1
ATOM 1384 N N . MET A 1 185 ? -4.746 9.999 -3.583 1.00 74.50 185 MET A N 1
ATOM 1385 C CA . MET A 1 185 ? -3.619 10.812 -4.020 1.00 74.50 185 MET A CA 1
ATOM 1386 C C . MET A 1 185 ? -2.856 11.303 -2.785 1.00 74.50 185 MET A C 1
ATOM 1388 O O . MET A 1 185 ? -3.499 11.833 -1.866 1.00 74.50 185 MET A O 1
ATOM 1392 N N . PRO A 1 186 ? -1.521 11.155 -2.748 1.00 62.94 186 PRO A N 1
ATOM 1393 C CA . PRO A 1 186 ? -0.711 11.869 -1.772 1.00 62.94 186 PRO A CA 1
ATOM 1394 C C . PRO A 1 186 ? -0.967 13.374 -1.957 1.00 62.94 186 PRO A C 1
ATOM 1396 O O . PRO A 1 186 ? -0.999 13.868 -3.086 1.00 62.94 186 PRO A O 1
ATOM 1399 N N . ARG A 1 187 ? -1.243 14.078 -0.858 1.00 52.38 187 ARG A N 1
ATOM 1400 C CA . ARG A 1 187 ? -1.361 15.540 -0.839 1.00 52.38 187 ARG A CA 1
ATOM 1401 C C . ARG A 1 187 ? -0.076 16.162 -0.341 1.00 52.38 187 ARG A C 1
ATOM 1403 O O . ARG A 1 187 ? 0.515 15.556 0.580 1.00 52.38 187 ARG A O 1
#

Sequence (187 aa):
MDAKRFSAHQQAKIRRLSTPQPPTSDDEAGEINIVPFLDMVVNIMMFVLATVAVTFVSTSEVKLPSFRRPGPDQGDLKLTVMLTNDGIAVKTAQGNVAPGCEEYGSGLAVPARGKQPDGEPVYDFDALTACVARLKALSPAYQSEAQVRIAASSNISYRSVVDCIDHVRSGPAGEPLFPEILFAMPR

pLDDT: mean 79.38, std 14.15, range [42.5, 94.38]

Radius of gyration: 39.8 Å; Cα contacts (8 Å, |Δi|>4): 235; chains: 1; bounding box: 49×66×119 Å

Mean predicted aligned error: 16.87 Å

Foldseek 3Di:
DDDPDDDPVVVVVCVVVVPPDDDDPVNVVVDPPCVVVVVVVVVVVVVVVVVVVPPPPPPDPPPAPDPDDDDPPPQEQQWEWEADLQAIWIAGPVATADDQLPDHDDDRVFTFPQADPVSGTHYDLLSVLVNLVVSCVPDPSSVPAQEYEYEYDPPHDPVVSVSNVVSQQAHPVRHGHRVHYHYDYDD

Nearest PDB structures (foldseek):
  2aa4-assembly1_B  TM=4.359E-01  e=1.492E-01  Escherichia coli
  8aam-assembly1_M  TM=4.913E-01  e=3.453E-01  Geobacillus stearothermophilus
  8yja-assembly1_A  TM=4.027E-01  e=2.501E-01  Vibrio vulnificus MO6-24/O
  1bdg-assembly1_A  TM=4.235E-01  e=5.913E+00  Schistosoma mansoni
  8qlg-assembly2_B  TM=4.007E-01  e=7.177E+00  Streptococcus pneumoniae

Secondary structure (DSSP, 8-state):
----PPPHHHHHHHHHHSSPPPPPTTTTTSS--HHHHHHHHHHHHHHHHHHHTT-------------PPPP--TT---EEEEEETTEEEEEETTEEBPTTSSSB-SS-SEE---B-TTS-B---HHHHHHHHHHHHHS-HHHHT--EEEEEE-TTS-HHHHHHHHHHHHB-TTS-BS--EEEE----

Solvent-accessible surface area (backbone atoms only — not comparable to full-atom values): 11201 Å² total; per-residue (Å²): 136,87,79,83,74,73,52,74,68,53,49,55,51,46,58,65,70,67,50,80,74,75,82,52,84,76,65,62,70,74,62,72,71,55,66,68,55,50,53,53,51,53,54,51,50,52,56,50,60,62,58,67,74,68,71,79,74,82,81,73,84,77,80,75,74,81,90,67,80,76,72,92,67,89,70,58,51,64,38,33,41,33,44,48,79,67,21,32,33,37,34,36,69,89,42,41,24,12,61,77,48,80,48,76,38,79,69,38,22,40,57,33,83,46,63,44,98,88,68,43,50,38,73,53,54,68,61,47,25,54,33,53,53,48,60,36,66,73,39,82,67,30,63,75,49,38,60,33,30,42,26,52,47,93,85,60,56,69,64,64,53,51,54,49,50,55,32,50,23,30,38,99,86,65,47,77,47,27,77,41,79,40,84,44,82,71,128